Protein AF-A0A968ZTH9-F1 (afdb_monomer_lite)

pLDDT: mean 76.52, std 19.37, range [33.22, 97.06]

Sequence (248 aa):
MQASDTPALSDELYSAIESDKNQVIGIVINAVDDLLEKGEQVDIAWTCDRIKVLQPILQAARTSKRIVIITSDHGHILHNNTQYQSSEGGERWRVDDGHPGEQELQVLGDRVLVQKNHSIIAPWTEKLRYCKSKKNGYHGGITPSEMLVPIAVLTATETYPKNWQAVDLNIPRWWKTASTSEQVIVQPIQIAPPHADFGPIFSHIATLEATPQLIQISPWIQDLIQSPIYADQVKLMGNVQLQPEEVT

Foldseek 3Di:
DDPPPQPDDDPVLLCLLLDPVNPDDDDDQCQVVVQQQDADPDDDDDDCVSSSVNVVNVVSNLVSQHKDKDKDPWAWQFDDQADEDAAPDPWQWHACPVDADPQKDKDADPPQPDPDGSITIGGQDSRYTNDPDHGRITHRHNHCRTHDMDIDIDGSDPDDDPPDDDDPPPPPPVVPPPVPPPPPPPDPPPDDPDPDDDPDDPPDDDPPPDDPDDPPPDVVNVVVCVDPVVVVVVVVPPDDDDDPVVSD

Secondary structure (DSSP, 8-state):
-----PPPPPHHHHHHHH-TT-S------THHHHHHTS-TT------GGGSTTHHHHHHHHHHTT--EEE--S---EE-SSPEE---SS-SS-EE--S---TTEEEEESTT---TTTSEEEEE-STTEE--SS--SEE--TT-HHHH----EEE-SSS-PPTT---------GGGG-----------------------STT----------------HHHHHHHTSHHHHHHHHHSTT----GGG--

Radius of gyration: 28.09 Å; chains: 1; bounding box: 58×78×63 Å

Structure (mmCIF, N/CA/C/O backbone):
data_AF-A0A968ZTH9-F1
#
_entry.id   AF-A0A968ZTH9-F1
#
loop_
_atom_site.group_PDB
_atom_site.id
_atom_site.type_symbol
_atom_site.label_atom_id
_atom_site.label_alt_id
_atom_site.label_comp_id
_atom_site.label_asym_id
_atom_site.label_entity_id
_atom_site.label_seq_id
_atom_site.pdbx_PDB_ins_code
_atom_site.Cartn_x
_atom_site.Cartn_y
_atom_site.Cartn_z
_atom_site.occupancy
_atom_site.B_iso_or_equiv
_atom_site.auth_seq_id
_atom_site.auth_comp_id
_atom_site.auth_asym_id
_atom_site.auth_atom_id
_atom_site.pdbx_PDB_model_num
ATOM 1 N N . MET A 1 1 ? 13.874 0.160 34.324 1.00 35.97 1 MET A N 1
ATOM 2 C CA . MET A 1 1 ? 12.606 0.660 33.753 1.00 35.97 1 MET A CA 1
ATOM 3 C C . MET A 1 1 ? 12.954 1.561 32.583 1.00 35.97 1 MET A C 1
ATOM 5 O O . MET A 1 1 ? 13.386 2.680 32.814 1.00 35.97 1 MET A O 1
ATOM 9 N N . GLN A 1 2 ? 12.885 1.056 31.352 1.00 33.22 2 GLN A N 1
ATOM 10 C CA . GLN A 1 2 ? 12.986 1.911 30.167 1.00 33.22 2 GLN A CA 1
ATOM 11 C C . GLN A 1 2 ? 11.611 2.534 29.936 1.00 33.22 2 GLN A C 1
ATOM 13 O O . GLN A 1 2 ? 10.624 1.813 29.817 1.00 33.22 2 GLN A O 1
ATOM 18 N N . ALA A 1 3 ? 11.552 3.865 29.944 1.00 39.34 3 ALA A N 1
ATOM 19 C CA . ALA A 1 3 ? 10.379 4.601 29.509 1.00 39.34 3 ALA A CA 1
ATOM 20 C C . ALA A 1 3 ? 10.140 4.270 28.031 1.00 39.34 3 ALA A C 1
ATOM 22 O O . ALA A 1 3 ? 11.000 4.509 27.184 1.00 39.34 3 ALA A O 1
ATOM 23 N N . SER A 1 4 ? 9.001 3.649 27.742 1.00 41.22 4 SER A N 1
ATOM 24 C CA . SER A 1 4 ? 8.515 3.438 26.386 1.00 41.22 4 SER A CA 1
ATOM 25 C C . SER A 1 4 ? 8.131 4.795 25.810 1.00 41.22 4 SER A C 1
ATOM 27 O O . SER A 1 4 ? 7.051 5.310 26.104 1.00 41.22 4 SER A O 1
ATOM 29 N N . ASP A 1 5 ? 9.029 5.377 25.022 1.00 45.31 5 ASP A N 1
ATOM 30 C CA . ASP A 1 5 ? 8.823 6.634 24.305 1.00 45.31 5 ASP A CA 1
ATOM 31 C C . ASP A 1 5 ? 7.854 6.383 23.133 1.00 45.31 5 ASP A C 1
ATOM 33 O O . ASP A 1 5 ? 8.224 6.280 21.961 1.00 45.31 5 ASP A O 1
ATOM 37 N N . THR A 1 6 ? 6.592 6.136 23.487 1.00 53.56 6 THR A N 1
ATOM 38 C CA . THR A 1 6 ? 5.496 5.966 22.534 1.00 53.56 6 THR A CA 1
ATOM 39 C C . THR A 1 6 ? 5.162 7.367 22.046 1.00 53.56 6 THR A C 1
ATOM 41 O O . THR A 1 6 ? 4.817 8.205 22.882 1.00 53.56 6 THR A O 1
ATOM 44 N N . PRO A 1 7 ? 5.287 7.680 20.747 1.00 59.72 7 PRO A N 1
ATOM 45 C CA . PRO A 1 7 ? 4.958 9.013 20.276 1.00 59.72 7 PRO A CA 1
ATOM 46 C C . PRO A 1 7 ? 3.504 9.315 20.616 1.00 59.72 7 PRO A C 1
ATOM 48 O O . PRO A 1 7 ? 2.591 8.585 20.226 1.00 59.72 7 PRO A O 1
ATOM 51 N N . ALA A 1 8 ? 3.313 10.382 21.385 1.00 69.25 8 ALA A N 1
ATOM 52 C CA . ALA A 1 8 ? 1.994 10.860 21.738 1.00 69.25 8 ALA A CA 1
ATOM 53 C C . ALA A 1 8 ? 1.307 11.388 20.473 1.00 69.25 8 ALA A C 1
ATOM 55 O O . ALA A 1 8 ? 1.885 12.180 19.726 1.00 69.25 8 ALA A O 1
ATOM 56 N N . LEU A 1 9 ? 0.078 10.932 20.221 1.00 81.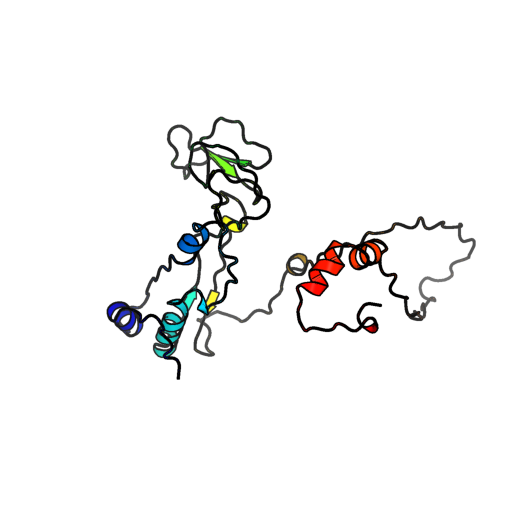38 9 LEU A N 1
ATOM 57 C CA . LEU A 1 9 ? -0.792 11.587 19.246 1.00 81.38 9 LEU A CA 1
ATOM 58 C C . LEU A 1 9 ? -1.113 12.998 19.744 1.00 81.38 9 LEU A C 1
ATOM 60 O O . LEU A 1 9 ? -1.092 13.249 20.949 1.00 81.38 9 LEU A O 1
ATOM 64 N N . SER A 1 10 ? -1.425 13.913 18.828 1.00 88.88 10 SER A N 1
ATOM 65 C CA . SER A 1 10 ? -1.879 15.245 19.221 1.00 88.88 10 SER A CA 1
ATOM 66 C C . SER A 1 10 ? -3.188 15.162 20.013 1.00 88.88 10 SER A C 1
ATOM 68 O O . SER A 1 10 ? -4.049 14.324 19.727 1.00 88.88 10 SER A O 1
ATOM 70 N N . ASP A 1 11 ? -3.367 16.072 20.972 1.00 88.81 11 ASP A N 1
ATOM 71 C CA . ASP A 1 11 ? -4.607 16.179 21.754 1.00 88.81 11 ASP A CA 1
ATOM 72 C C . ASP A 1 11 ? -5.832 16.394 20.855 1.00 88.81 11 ASP A C 1
ATOM 74 O O . ASP A 1 11 ? -6.926 15.907 21.140 1.00 88.81 11 ASP A O 1
ATOM 78 N N . GLU A 1 12 ? -5.637 17.085 19.729 1.00 91.50 12 GLU A N 1
ATOM 79 C CA . GLU A 1 12 ? -6.653 17.278 18.698 1.00 91.50 12 GLU A CA 1
ATOM 80 C C . GLU A 1 12 ? -7.100 15.947 18.080 1.00 91.50 12 GLU A C 1
ATOM 82 O O . GLU A 1 12 ? -8.301 15.708 17.951 1.00 91.50 12 GLU A O 1
ATOM 87 N N . LEU A 1 13 ? -6.161 15.051 17.748 1.00 91.56 13 LEU A N 1
ATOM 88 C CA . LEU A 1 13 ? -6.487 13.744 17.180 1.00 91.56 13 LEU A CA 1
ATOM 89 C C . LEU A 1 13 ? -7.181 12.845 18.210 1.00 91.56 13 LEU A C 1
ATOM 91 O O . LEU A 1 13 ? -8.180 12.208 17.875 1.00 91.56 13 LEU A O 1
ATOM 95 N N . TYR A 1 14 ? -6.710 12.826 19.461 1.00 92.44 14 TYR A N 1
ATOM 96 C CA . TYR A 1 14 ? -7.399 12.104 20.538 1.00 92.44 14 TYR A CA 1
ATOM 97 C C . TYR A 1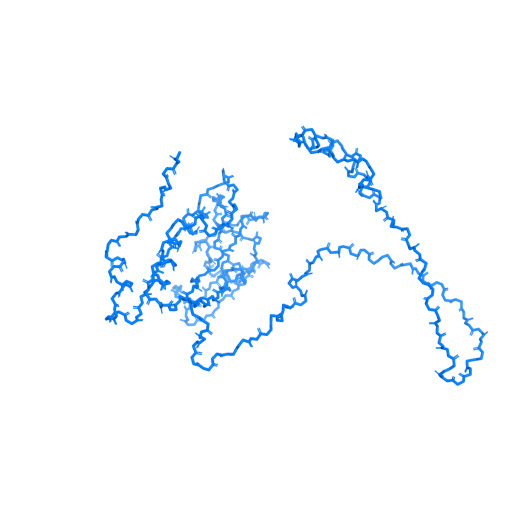 14 ? -8.828 12.613 20.726 1.00 92.44 14 TYR A C 1
ATOM 99 O O . TYR A 1 14 ? -9.772 11.826 20.670 1.00 92.44 14 TYR A O 1
ATOM 107 N N . SER A 1 15 ? -9.003 13.931 20.841 1.00 93.19 15 SER A N 1
ATOM 108 C CA . SER A 1 15 ? -10.321 14.560 20.986 1.00 93.19 15 SER A CA 1
ATOM 109 C C . SER A 1 15 ? -11.231 14.252 19.798 1.00 93.19 15 SER A C 1
ATOM 111 O O . SER A 1 15 ? -12.431 14.021 19.965 1.00 93.19 15 SER A O 1
ATOM 113 N N . ALA A 1 16 ? -10.674 14.218 18.584 1.00 95.12 16 ALA A N 1
ATOM 114 C CA . ALA A 1 16 ? -11.426 13.871 17.392 1.00 95.12 16 ALA A CA 1
ATOM 115 C C . ALA A 1 16 ? -11.929 12.423 17.442 1.00 95.12 16 ALA A C 1
ATOM 117 O O . ALA A 1 16 ? -13.099 12.195 17.126 1.00 95.12 16 ALA A O 1
ATOM 118 N N . ILE A 1 17 ? -11.076 11.480 17.864 1.00 94.44 17 ILE A N 1
ATOM 119 C CA . ILE A 1 17 ? -11.398 10.053 18.016 1.00 94.44 17 ILE A CA 1
ATOM 120 C C . ILE A 1 17 ? -12.411 9.830 19.141 1.00 94.44 17 ILE A C 1
ATOM 122 O O . ILE A 1 17 ? -13.373 9.090 18.952 1.00 94.44 17 ILE A O 1
ATOM 126 N N . GLU A 1 18 ? -12.272 10.490 20.281 1.00 92.31 18 GLU A N 1
ATOM 127 C CA . GLU A 1 18 ? -13.187 10.302 21.412 1.00 92.31 18 GLU A CA 1
ATOM 128 C C . GLU A 1 18 ? -14.563 10.937 21.193 1.00 92.31 18 GLU A C 1
ATOM 130 O O . GLU A 1 18 ? -15.554 10.488 21.763 1.00 92.31 18 GLU A O 1
ATOM 135 N N . SER A 1 19 ? -14.648 11.965 20.350 1.00 92.75 19 SER A N 1
ATOM 136 C CA . SER A 1 19 ? -15.889 12.699 20.118 1.00 92.75 19 SER A CA 1
ATOM 137 C C . SER A 1 19 ? -16.913 11.904 19.305 1.00 92.75 19 SER A C 1
ATOM 139 O O . SER A 1 19 ? -16.748 11.689 18.101 1.00 92.75 19 SER A O 1
ATOM 141 N N . ASP A 1 20 ? -18.062 11.611 19.915 1.00 88.75 20 ASP A N 1
ATOM 142 C CA . ASP A 1 20 ? -19.232 11.029 19.236 1.00 88.75 20 ASP A CA 1
ATOM 143 C C . ASP A 1 20 ? -19.833 11.944 18.150 1.00 88.75 20 ASP A C 1
ATOM 145 O O . ASP A 1 20 ? -20.636 11.500 17.327 1.00 88.75 20 ASP A O 1
ATOM 149 N N . LYS A 1 21 ? -19.446 13.229 18.104 1.00 93.56 21 LYS A N 1
ATOM 150 C CA . LYS A 1 21 ? -19.874 14.154 17.038 1.00 93.56 21 LYS A CA 1
ATOM 151 C C . LYS A 1 21 ? -19.207 13.834 15.699 1.00 93.56 21 LYS A C 1
ATOM 153 O O . LYS A 1 21 ? -19.773 14.137 14.651 1.00 93.56 21 LYS A O 1
ATOM 158 N N . ASN A 1 22 ? -18.023 13.222 15.730 1.00 93.81 22 ASN A N 1
ATOM 159 C CA . ASN A 1 22 ? -17.283 12.843 14.534 1.00 93.81 22 ASN A CA 1
ATOM 160 C C . ASN A 1 22 ? -17.659 11.415 14.141 1.00 93.81 22 ASN A C 1
ATOM 162 O O . ASN A 1 22 ? -17.147 10.448 14.707 1.00 93.81 22 ASN A O 1
ATOM 166 N N . GLN A 1 23 ? -18.551 11.271 13.162 1.00 92.56 23 GLN A N 1
ATOM 167 C CA . GLN A 1 23 ? -18.978 9.950 12.687 1.00 92.56 23 GLN A CA 1
ATOM 168 C C . GLN A 1 23 ? -17.858 9.211 11.944 1.00 92.56 23 GLN A C 1
ATOM 170 O O . GLN A 1 23 ? -17.693 8.006 12.119 1.00 92.56 23 GLN A O 1
ATOM 175 N N . VAL A 1 24 ? -17.068 9.937 11.147 1.00 94.81 24 VAL A N 1
ATOM 176 C CA . VAL A 1 24 ? -15.962 9.399 10.344 1.00 94.81 24 VAL A CA 1
ATOM 177 C C . VAL A 1 24 ? -14.731 10.272 10.543 1.00 94.81 24 VAL A C 1
ATOM 179 O O . VAL A 1 24 ? -14.832 11.497 10.554 1.00 94.81 24 VAL A O 1
ATOM 182 N N . ILE A 1 25 ? -13.574 9.632 10.700 1.00 95.19 25 ILE A N 1
ATOM 183 C CA . ILE A 1 25 ? -12.281 10.291 10.896 1.00 95.19 25 ILE A CA 1
ATOM 184 C C . ILE A 1 25 ? -11.310 9.675 9.895 1.00 95.19 25 ILE A C 1
ATOM 186 O O . ILE A 1 25 ? -11.098 8.464 9.909 1.00 95.19 25 ILE A O 1
ATOM 190 N N . GLY A 1 26 ? -10.751 10.505 9.016 1.00 95.38 26 GLY A N 1
ATOM 191 C CA . GLY A 1 26 ? -9.696 10.103 8.090 1.00 95.38 26 GLY A CA 1
ATOM 192 C C . GLY A 1 26 ? -8.328 10.402 8.691 1.00 95.38 26 GLY A C 1
ATOM 193 O O . GLY A 1 26 ? -8.092 11.520 9.141 1.00 95.38 26 GLY A O 1
ATOM 194 N N . ILE A 1 27 ? -7.435 9.413 8.693 1.00 94.56 27 ILE A N 1
ATOM 195 C CA . ILE A 1 27 ? -6.049 9.568 9.145 1.00 94.56 27 ILE A CA 1
ATOM 196 C C . ILE A 1 27 ? -5.139 9.072 8.024 1.00 94.56 27 ILE A C 1
ATOM 198 O O . ILE A 1 27 ? -5.300 7.947 7.557 1.00 94.56 27 ILE A O 1
ATOM 202 N N . VAL A 1 28 ? -4.184 9.904 7.610 1.00 94.00 28 VAL A N 1
ATOM 203 C CA . VAL A 1 28 ? -3.156 9.546 6.625 1.00 94.00 28 VAL A CA 1
ATOM 204 C C . VAL A 1 28 ? -1.824 9.412 7.349 1.00 94.00 28 VAL A C 1
ATOM 206 O O . VAL A 1 28 ? -1.407 10.326 8.060 1.00 94.00 28 VAL A O 1
ATOM 209 N N . ILE A 1 29 ? -1.162 8.268 7.180 1.00 91.56 29 ILE A N 1
ATOM 210 C CA . ILE A 1 29 ? 0.148 7.991 7.775 1.00 91.56 29 ILE A CA 1
ATOM 211 C C . ILE A 1 29 ? 1.150 7.799 6.639 1.00 91.56 29 ILE A C 1
ATOM 213 O O . ILE A 1 29 ? 1.213 6.725 6.051 1.00 91.56 29 ILE A O 1
ATOM 217 N N . ASN A 1 30 ? 1.973 8.813 6.367 1.00 90.25 30 ASN A N 1
ATOM 218 C CA . ASN A 1 30 ? 2.931 8.778 5.253 1.00 90.25 30 ASN A CA 1
A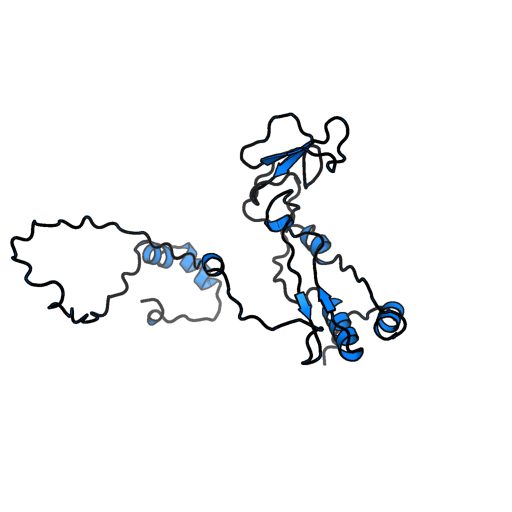TOM 219 C C . ASN A 1 30 ? 4.261 8.064 5.575 1.00 90.25 30 ASN A C 1
ATOM 221 O O . ASN A 1 30 ? 5.265 8.236 4.896 1.00 90.25 30 ASN A O 1
ATOM 225 N N . ALA A 1 31 ? 4.301 7.269 6.648 1.00 87.38 31 ALA A N 1
ATOM 226 C CA . ALA A 1 31 ? 5.549 6.701 7.153 1.00 87.38 31 ALA A CA 1
ATOM 227 C C . ALA A 1 31 ? 6.163 5.645 6.219 1.00 87.38 31 ALA A C 1
ATOM 229 O O . ALA A 1 31 ? 7.375 5.457 6.244 1.00 87.38 31 ALA A O 1
ATOM 230 N N . VAL A 1 32 ? 5.341 4.931 5.442 1.00 86.94 32 VAL A N 1
ATOM 231 C CA . VAL A 1 32 ? 5.812 3.860 4.551 1.00 86.94 32 VAL A CA 1
ATOM 232 C C . VAL A 1 32 ? 6.586 4.454 3.378 1.00 86.94 32 VAL A C 1
ATOM 234 O O . VAL A 1 32 ? 7.752 4.109 3.206 1.00 86.94 32 VAL A O 1
ATOM 237 N N . ASP A 1 33 ? 5.996 5.398 2.647 1.00 88.19 33 ASP A N 1
ATOM 238 C CA . ASP A 1 33 ? 6.645 6.058 1.508 1.00 88.19 33 ASP A CA 1
ATOM 239 C C . ASP A 1 33 ? 7.934 6.782 1.921 1.00 88.19 33 ASP A C 1
ATOM 241 O O . ASP A 1 33 ? 8.986 6.576 1.310 1.00 88.19 33 ASP A O 1
ATOM 245 N N . ASP A 1 34 ? 7.902 7.520 3.037 1.00 87.19 34 ASP A N 1
ATOM 246 C CA . ASP A 1 34 ? 9.079 8.206 3.587 1.00 87.19 34 ASP A CA 1
ATOM 247 C C . ASP A 1 34 ? 10.228 7.237 3.938 1.00 87.19 34 ASP A C 1
ATOM 249 O O . ASP A 1 34 ? 11.407 7.609 3.931 1.00 87.19 34 ASP A O 1
ATOM 253 N N . LEU A 1 35 ? 9.906 5.997 4.321 1.00 84.19 35 LEU A N 1
ATOM 254 C CA . LEU A 1 35 ? 10.894 4.956 4.613 1.00 84.19 35 LEU A CA 1
ATOM 255 C C . LEU A 1 35 ? 11.406 4.280 3.341 1.00 84.19 35 LEU A C 1
ATOM 257 O O . LEU A 1 35 ? 12.595 3.962 3.276 1.00 84.19 35 LEU A O 1
ATOM 261 N N . LEU A 1 36 ? 10.545 4.076 2.345 1.00 85.25 36 LEU A N 1
ATOM 262 C CA . LEU A 1 36 ? 10.921 3.488 1.059 1.00 85.25 36 LEU A CA 1
ATOM 263 C C . LEU A 1 36 ? 11.854 4.401 0.265 1.00 85.25 36 LEU A C 1
ATOM 265 O O . LEU A 1 36 ? 12.748 3.900 -0.416 1.00 85.25 36 LEU A O 1
ATOM 269 N N . GLU A 1 37 ? 11.699 5.721 0.383 1.00 82.94 37 GLU A N 1
ATOM 270 C CA . GLU A 1 37 ? 12.569 6.692 -0.285 1.00 82.94 37 GLU A CA 1
ATOM 271 C C . GLU A 1 37 ? 14.010 6.697 0.259 1.00 82.94 37 GLU A C 1
ATOM 273 O O . GLU A 1 37 ? 14.949 7.089 -0.441 1.00 82.94 37 GLU A O 1
ATOM 278 N N . LYS A 1 38 ? 14.225 6.209 1.486 1.00 77.00 38 LYS A N 1
ATOM 279 C CA . LYS A 1 38 ? 15.564 6.100 2.077 1.00 77.00 38 LYS A CA 1
ATOM 280 C C . LYS A 1 38 ? 16.323 4.943 1.410 1.00 77.00 38 LYS A C 1
ATOM 282 O O . LYS A 1 38 ? 15.768 3.876 1.177 1.00 77.00 38 LYS A O 1
ATOM 287 N N . GLY A 1 39 ? 17.584 5.184 1.044 1.00 63.03 39 GLY A N 1
ATOM 288 C CA . GLY A 1 39 ? 18.414 4.239 0.280 1.00 63.03 39 GLY A CA 1
ATOM 289 C C . GLY A 1 39 ? 18.859 2.985 1.055 1.00 63.03 39 GLY A C 1
ATOM 290 O O . GLY A 1 39 ? 18.515 2.810 2.221 1.00 63.03 39 GLY A O 1
ATOM 291 N N . GLU A 1 40 ? 19.695 2.163 0.402 1.00 59.09 40 GLU A N 1
ATOM 292 C CA . GLU A 1 40 ? 20.119 0.782 0.754 1.00 59.09 40 GLU A CA 1
ATOM 293 C C . GLU A 1 40 ? 20.743 0.551 2.158 1.00 59.09 40 GLU A C 1
ATOM 295 O O . GLU A 1 40 ? 21.206 -0.547 2.451 1.00 59.09 40 GLU A O 1
ATOM 300 N N . GLN A 1 41 ? 20.806 1.541 3.052 1.00 53.84 41 GLN A N 1
ATOM 301 C CA . GLN A 1 41 ? 21.483 1.403 4.351 1.00 53.84 41 GLN A CA 1
ATOM 302 C C . GLN A 1 41 ? 20.631 0.752 5.453 1.00 53.84 41 GLN A C 1
ATOM 304 O O . GLN A 1 41 ? 21.134 0.570 6.563 1.00 53.84 41 GLN A O 1
ATOM 309 N N . VAL A 1 42 ? 19.365 0.405 5.190 1.00 56.28 42 VAL A N 1
ATOM 310 C CA . VAL A 1 42 ? 18.476 -0.187 6.202 1.00 56.28 42 VAL A CA 1
ATOM 311 C C . VAL A 1 42 ? 17.642 -1.314 5.599 1.00 56.28 42 VAL A C 1
ATOM 313 O O . VAL A 1 42 ? 16.766 -1.060 4.778 1.00 56.28 42 VAL A O 1
ATOM 316 N N . ASP A 1 43 ? 17.885 -2.543 6.055 1.00 59.28 43 ASP A N 1
ATOM 317 C CA . ASP A 1 43 ? 16.952 -3.660 5.893 1.00 59.28 43 ASP A CA 1
ATOM 318 C C . ASP A 1 43 ? 15.807 -3.488 6.907 1.00 59.28 43 ASP A C 1
ATOM 320 O O . ASP A 1 43 ? 16.033 -3.420 8.122 1.00 59.28 43 ASP A O 1
ATOM 324 N N . ILE A 1 44 ? 14.579 -3.309 6.414 1.00 62.72 44 ILE A N 1
ATOM 325 C CA . ILE A 1 44 ? 13.418 -2.960 7.238 1.00 62.72 44 ILE A CA 1
ATOM 326 C C . ILE A 1 44 ? 12.499 -4.175 7.344 1.00 62.72 44 ILE A C 1
ATOM 328 O O . ILE A 1 44 ? 11.688 -4.447 6.462 1.00 62.72 44 ILE A O 1
ATOM 332 N N . ALA A 1 45 ? 12.544 -4.852 8.492 1.00 68.38 45 ALA A N 1
ATOM 333 C CA . ALA A 1 45 ? 11.468 -5.754 8.888 1.00 68.38 45 ALA A CA 1
ATOM 334 C C . ALA A 1 45 ? 10.204 -4.935 9.209 1.00 68.38 45 ALA A C 1
ATOM 336 O O . ALA A 1 45 ? 10.173 -4.179 10.190 1.00 68.38 45 ALA A O 1
ATOM 337 N N . TRP A 1 46 ? 9.168 -5.081 8.380 1.00 71.81 46 TRP A N 1
ATOM 338 C CA . TRP A 1 46 ? 7.874 -4.428 8.565 1.00 71.81 46 TRP A CA 1
ATOM 339 C C . TRP A 1 46 ? 7.089 -5.097 9.696 1.00 71.81 46 TRP A C 1
ATOM 341 O O . TRP A 1 46 ? 6.610 -6.221 9.565 1.00 71.81 46 TRP A O 1
ATOM 351 N N . THR A 1 47 ? 6.938 -4.389 10.813 1.00 74.69 47 THR A N 1
ATOM 352 C CA . THR A 1 47 ? 6.057 -4.776 11.923 1.00 74.69 47 THR A CA 1
ATOM 353 C C . THR A 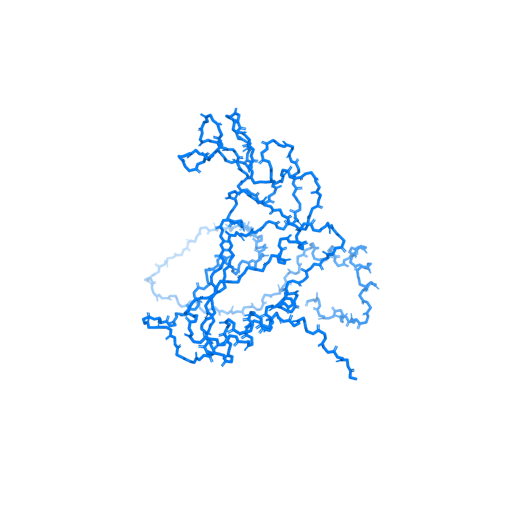1 47 ? 5.150 -3.607 12.288 1.00 74.69 47 THR A C 1
ATOM 355 O O . THR A 1 47 ? 5.476 -2.452 12.003 1.00 74.69 47 THR A O 1
ATOM 358 N N . CYS A 1 48 ? 4.019 -3.880 12.946 1.00 71.00 48 CYS A N 1
ATOM 359 C CA . CYS A 1 48 ? 3.102 -2.832 13.407 1.00 71.00 48 CYS A CA 1
ATOM 360 C C . CYS A 1 48 ? 3.809 -1.785 14.287 1.00 71.00 48 CYS A C 1
ATOM 362 O O . CYS A 1 48 ? 3.510 -0.598 14.188 1.00 71.00 48 CYS A O 1
ATOM 364 N N . ASP A 1 49 ? 4.803 -2.210 15.071 1.00 75.25 49 ASP A N 1
ATOM 365 C CA . ASP A 1 49 ? 5.567 -1.345 15.977 1.00 75.25 49 ASP A CA 1
ATOM 366 C C . ASP A 1 49 ? 6.488 -0.360 15.238 1.00 75.25 49 ASP A C 1
ATOM 368 O O . ASP A 1 49 ? 6.951 0.627 15.815 1.00 75.25 49 ASP A O 1
ATOM 372 N N . ARG A 1 50 ? 6.776 -0.600 13.949 1.00 80.56 50 ARG A N 1
ATOM 373 C CA . ARG A 1 50 ? 7.574 0.326 13.129 1.00 80.56 50 ARG A CA 1
ATOM 374 C C . ARG A 1 50 ? 6.816 1.600 12.801 1.00 80.56 50 ARG A C 1
ATOM 376 O O . ARG A 1 50 ? 7.417 2.675 12.772 1.00 80.56 50 ARG A O 1
ATOM 383 N N . ILE A 1 51 ? 5.506 1.503 12.601 1.00 85.88 51 ILE A N 1
ATOM 384 C CA . ILE A 1 51 ? 4.650 2.666 12.392 1.00 85.88 51 ILE A CA 1
ATOM 385 C C . ILE A 1 51 ? 4.241 3.170 13.770 1.00 85.88 51 ILE A C 1
ATOM 387 O O . ILE A 1 51 ? 3.188 2.823 14.295 1.00 85.88 51 ILE A O 1
ATOM 391 N N . LYS A 1 52 ? 5.099 3.991 14.380 1.00 84.50 52 LYS A N 1
ATOM 392 C CA . LYS A 1 52 ? 4.986 4.323 15.807 1.00 84.50 52 LYS A CA 1
ATOM 393 C C . LYS A 1 52 ? 3.629 4.917 16.225 1.00 84.50 52 LYS A C 1
ATOM 395 O O . LYS A 1 52 ? 3.216 4.749 17.365 1.00 84.50 52 LYS A O 1
ATOM 400 N N . VAL A 1 53 ? 2.942 5.615 15.317 1.00 89.06 53 VAL A N 1
ATOM 401 C CA . VAL A 1 53 ? 1.617 6.217 15.566 1.00 89.06 53 VAL A CA 1
ATOM 402 C C . VAL A 1 53 ? 0.460 5.222 15.430 1.00 89.06 53 VAL A C 1
ATOM 404 O O . VAL A 1 53 ? -0.635 5.494 15.912 1.00 89.06 53 VAL A O 1
ATOM 407 N N . LEU A 1 54 ? 0.673 4.062 14.804 1.00 90.06 54 LEU A N 1
ATOM 408 C CA . LEU A 1 54 ? -0.392 3.097 14.532 1.00 90.06 54 LEU A CA 1
ATOM 409 C C . LEU A 1 54 ? -0.952 2.503 15.826 1.00 90.06 54 LEU A C 1
ATOM 411 O O . LEU A 1 54 ? -2.164 2.495 16.026 1.00 90.06 54 LEU A O 1
ATOM 415 N N . GLN A 1 55 ? -0.081 2.051 16.728 1.00 89.56 55 GLN A N 1
ATOM 416 C CA . GLN A 1 55 ? -0.495 1.465 18.001 1.00 89.56 55 GLN A CA 1
ATOM 417 C C . GLN A 1 55 ? -1.360 2.415 18.855 1.00 89.56 55 GLN A C 1
ATOM 419 O O . GLN A 1 55 ? -2.456 1.998 1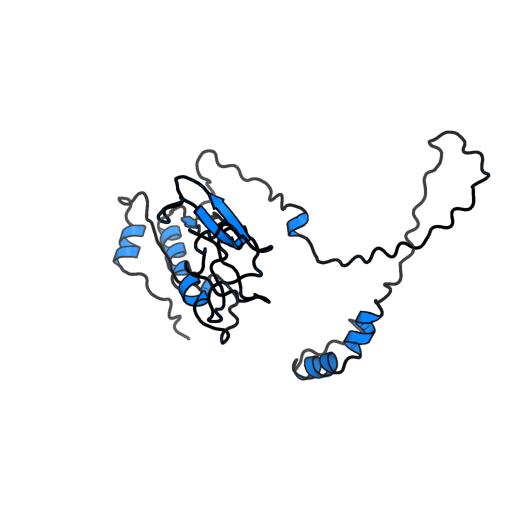9.243 1.00 89.56 55 GLN A O 1
ATOM 424 N N . PRO A 1 56 ? -0.959 3.676 19.129 1.00 91.25 56 PRO A N 1
ATOM 425 C CA . PRO A 1 56 ? -1.803 4.581 19.905 1.00 91.25 56 PRO A CA 1
ATOM 426 C C . PRO A 1 56 ? -3.123 4.925 19.194 1.00 91.25 56 PRO A C 1
ATOM 428 O O . PRO A 1 56 ? -4.146 5.038 19.867 1.00 91.25 56 PRO A O 1
ATOM 431 N N . ILE A 1 57 ? -3.157 5.001 17.853 1.00 92.81 57 ILE A N 1
ATOM 432 C CA . ILE A 1 57 ? -4.413 5.203 17.100 1.00 92.81 57 ILE A CA 1
ATOM 433 C C . ILE A 1 57 ? -5.359 4.019 17.310 1.00 92.81 57 ILE A C 1
ATOM 435 O O . ILE A 1 57 ? -6.534 4.211 17.628 1.00 92.81 57 ILE A O 1
ATOM 439 N N . LEU A 1 58 ? -4.854 2.790 17.165 1.00 92.88 58 LEU A N 1
ATOM 440 C CA . LEU A 1 58 ? -5.649 1.577 17.362 1.00 92.88 58 LEU A CA 1
ATOM 441 C C . LEU A 1 58 ? -6.159 1.466 18.804 1.00 92.88 58 LEU A C 1
ATOM 443 O O . LEU A 1 58 ? -7.293 1.041 19.025 1.00 92.88 58 LEU A O 1
ATOM 447 N N . GLN A 1 59 ? -5.358 1.885 19.784 1.00 92.00 59 GLN A N 1
ATOM 448 C CA . GLN A 1 59 ? -5.768 1.916 21.185 1.00 92.00 59 GLN A CA 1
ATOM 449 C C . GLN A 1 59 ? -6.858 2.963 21.448 1.00 92.00 59 GLN A C 1
ATOM 451 O O . GLN A 1 59 ? -7.847 2.645 22.112 1.00 92.00 59 GLN A O 1
ATOM 456 N N . ALA A 1 60 ? -6.726 4.176 20.906 1.00 92.81 60 ALA A N 1
ATOM 457 C CA . ALA A 1 60 ? -7.750 5.215 21.010 1.00 92.81 60 ALA A CA 1
ATOM 458 C C . ALA A 1 60 ? -9.068 4.758 20.366 1.00 92.81 60 ALA A C 1
ATOM 460 O O . ALA A 1 60 ? -10.122 4.794 20.998 1.00 92.81 60 ALA A O 1
ATOM 461 N N . ALA A 1 61 ? -8.998 4.216 19.146 1.00 93.81 61 ALA A N 1
ATOM 462 C CA . ALA A 1 61 ? -10.160 3.691 18.437 1.00 93.81 61 ALA A CA 1
ATOM 463 C C . ALA A 1 61 ? -10.849 2.559 19.212 1.00 93.81 61 ALA A C 1
ATOM 465 O O . ALA A 1 61 ? -12.076 2.546 19.325 1.00 93.81 61 ALA A O 1
ATOM 466 N N . ARG A 1 62 ? -10.069 1.642 19.801 1.00 93.19 62 ARG A N 1
ATOM 467 C CA . ARG A 1 62 ? -10.587 0.569 20.657 1.00 93.19 62 ARG A CA 1
ATOM 468 C C . ARG A 1 62 ? -11.325 1.120 21.878 1.00 93.19 62 ARG A C 1
ATOM 470 O O . ARG A 1 62 ? -12.430 0.660 22.161 1.00 93.19 62 ARG A O 1
ATOM 477 N N . THR A 1 63 ? -10.745 2.093 22.580 1.00 92.56 63 THR A N 1
ATOM 478 C CA . THR A 1 63 ? -11.355 2.727 23.764 1.00 92.56 63 THR A CA 1
ATOM 479 C C . THR A 1 63 ? -12.669 3.423 23.413 1.00 92.56 63 THR A C 1
ATOM 481 O O . THR A 1 63 ? -13.664 3.252 24.117 1.00 92.56 63 THR A O 1
ATOM 484 N N . SER A 1 64 ? -12.711 4.117 22.276 1.00 92.56 64 SER A N 1
ATOM 485 C CA . SER A 1 64 ? -13.912 4.786 21.759 1.00 92.56 64 SER A CA 1
ATOM 486 C C . SER A 1 64 ? -14.861 3.852 20.994 1.00 92.56 64 SER A C 1
ATOM 488 O O . SER A 1 64 ? -15.813 4.323 20.379 1.00 92.56 64 SER A O 1
ATOM 490 N N . LYS A 1 65 ? -14.622 2.529 21.011 1.00 91.69 65 LYS A N 1
ATOM 491 C CA . LYS A 1 65 ? -15.445 1.499 20.344 1.00 91.69 65 LYS A CA 1
ATOM 492 C C . LYS A 1 65 ? -15.683 1.770 18.852 1.00 91.69 65 LYS A C 1
ATOM 494 O O . LYS A 1 65 ? -16.752 1.474 18.317 1.00 91.69 65 LYS A O 1
ATOM 499 N N . ARG A 1 66 ? -14.683 2.326 18.170 1.00 92.44 66 ARG A N 1
ATOM 500 C CA . ARG A 1 66 ? -14.733 2.595 16.733 1.00 92.44 66 ARG A CA 1
ATOM 501 C C . ARG A 1 66 ? -14.312 1.374 15.929 1.00 92.44 66 ARG A C 1
ATOM 503 O O . ARG A 1 66 ? -13.388 0.653 16.299 1.00 92.44 66 ARG A O 1
ATOM 510 N N . ILE A 1 67 ? -14.965 1.197 14.786 1.00 93.06 67 ILE A N 1
ATOM 511 C CA . ILE A 1 67 ? -14.476 0.322 13.722 1.00 93.06 67 ILE A CA 1
ATOM 512 C C . ILE A 1 67 ? -13.334 1.054 13.017 1.00 93.06 67 ILE A C 1
ATOM 514 O O . ILE A 1 67 ? -13.469 2.232 12.679 1.00 93.06 67 ILE A O 1
ATOM 518 N N . VAL A 1 68 ? -12.225 0.358 12.787 1.00 94.44 68 VAL A N 1
ATOM 519 C CA . VAL A 1 68 ? -11.075 0.887 12.051 1.00 94.44 68 VAL A CA 1
ATOM 520 C C . VAL A 1 68 ? -11.034 0.234 10.678 1.00 94.44 68 VAL A C 1
ATOM 522 O O . VAL A 1 68 ? -11.065 -0.989 10.572 1.00 94.44 68 VAL A O 1
ATOM 525 N N . ILE A 1 69 ? -10.945 1.051 9.632 1.00 94.62 69 ILE A N 1
ATOM 526 C CA . ILE A 1 69 ? -10.694 0.596 8.265 1.00 94.62 69 ILE A CA 1
ATOM 527 C C . ILE A 1 69 ? -9.281 1.041 7.904 1.00 94.62 69 ILE A C 1
ATOM 529 O O . ILE A 1 69 ? -8.982 2.232 7.949 1.00 94.62 69 ILE A O 1
ATOM 533 N N . ILE A 1 70 ? -8.419 0.086 7.576 1.00 94.62 70 ILE A N 1
ATOM 534 C CA . ILE A 1 70 ? -7.046 0.328 7.134 1.00 94.62 70 ILE A CA 1
ATOM 535 C C . ILE A 1 70 ? -6.975 -0.015 5.652 1.00 94.62 70 ILE A C 1
ATOM 537 O O . ILE A 1 70 ? -7.390 -1.098 5.243 1.00 94.62 70 ILE A O 1
ATOM 541 N N . THR A 1 71 ? -6.446 0.909 4.862 1.00 95.62 71 THR A N 1
ATOM 542 C CA . THR A 1 71 ? -6.158 0.728 3.439 1.00 95.62 71 THR A CA 1
ATOM 543 C C . THR A 1 71 ? -4.945 1.569 3.069 1.00 95.62 71 THR A C 1
ATOM 545 O O . THR A 1 71 ? -4.509 2.411 3.856 1.00 95.62 71 THR A O 1
ATOM 548 N N . SER A 1 72 ? -4.432 1.346 1.867 1.00 93.81 72 SER A N 1
ATOM 549 C CA . SER A 1 72 ? -3.486 2.239 1.206 1.00 93.81 72 SER A CA 1
ATOM 550 C C . SER A 1 72 ? -4.149 2.897 -0.002 1.00 93.81 72 SER A C 1
ATOM 552 O O . SER A 1 72 ? -5.172 2.406 -0.487 1.00 93.81 72 SER A O 1
ATOM 554 N N . ASP A 1 73 ? -3.588 4.002 -0.475 1.00 94.25 73 ASP A N 1
ATOM 555 C CA . ASP A 1 73 ? -3.926 4.607 -1.765 1.00 94.25 73 ASP A CA 1
ATOM 556 C C . ASP A 1 73 ? -3.213 3.894 -2.924 1.00 94.25 73 ASP A C 1
ATOM 558 O O . ASP A 1 73 ? -3.789 3.752 -4.002 1.00 94.25 73 ASP A O 1
ATOM 562 N N . HIS A 1 74 ? -2.008 3.376 -2.679 1.00 94.56 74 HIS A N 1
ATOM 563 C CA . HIS A 1 74 ? -1.289 2.480 -3.581 1.00 94.56 74 HIS A CA 1
ATOM 564 C C . HIS A 1 74 ? -0.383 1.496 -2.826 1.00 94.56 74 HIS A C 1
ATOM 566 O O . HIS A 1 74 ? -0.108 1.644 -1.633 1.00 94.56 74 HIS A O 1
ATOM 572 N N . GLY A 1 75 ? 0.074 0.458 -3.520 1.00 92.75 75 GLY A N 1
ATOM 573 C CA . GLY A 1 75 ? 1.161 -0.406 -3.066 1.00 92.75 75 GLY A CA 1
ATOM 574 C C . GLY A 1 75 ? 2.535 0.131 -3.481 1.00 92.75 75 GLY A C 1
ATOM 575 O O . GLY A 1 75 ? 2.682 1.293 -3.850 1.00 92.75 75 GLY A O 1
ATOM 576 N N . HIS A 1 76 ? 3.564 -0.705 -3.422 1.00 90.62 76 HIS A N 1
ATOM 577 C CA . HIS A 1 76 ? 4.923 -0.324 -3.809 1.00 90.62 76 HIS A CA 1
ATOM 578 C C . HIS A 1 76 ? 5.702 -1.528 -4.328 1.00 90.62 76 HIS A C 1
ATOM 580 O O . HIS A 1 76 ? 5.365 -2.680 -4.054 1.00 90.62 76 HIS A O 1
ATOM 586 N N . ILE A 1 77 ? 6.786 -1.248 -5.045 1.00 92.06 77 ILE A N 1
ATOM 587 C CA . ILE A 1 77 ? 7.747 -2.258 -5.478 1.00 92.06 77 ILE A CA 1
ATOM 588 C C . ILE A 1 77 ? 8.962 -2.196 -4.574 1.00 92.06 77 ILE A C 1
ATOM 590 O O . ILE A 1 77 ? 9.587 -1.147 -4.467 1.00 92.06 77 ILE A O 1
ATOM 594 N N . LEU A 1 78 ? 9.330 -3.312 -3.952 1.00 89.81 78 LEU A N 1
ATOM 595 C CA . LEU A 1 78 ? 10.586 -3.403 -3.212 1.00 89.81 78 LEU A CA 1
ATOM 596 C C . LEU A 1 78 ? 11.774 -3.438 -4.173 1.00 89.81 78 LEU A C 1
ATOM 598 O O . LEU A 1 78 ? 11.706 -4.026 -5.255 1.00 89.81 78 LEU A O 1
ATOM 602 N N . HIS A 1 79 ? 12.899 -2.854 -3.767 1.00 88.12 79 HIS A N 1
ATOM 603 C CA . HIS A 1 79 ? 14.123 -2.993 -4.540 1.00 88.12 79 HIS A CA 1
ATOM 604 C C . HIS A 1 79 ? 14.615 -4.441 -4.533 1.00 88.12 79 HIS A C 1
ATOM 606 O O . HIS A 1 79 ? 15.179 -4.920 -3.555 1.00 88.12 79 HIS A O 1
ATOM 612 N N . ASN A 1 80 ? 14.427 -5.132 -5.656 1.00 87.00 80 ASN A N 1
ATOM 613 C CA . ASN A 1 80 ? 14.932 -6.481 -5.857 1.00 87.00 80 ASN A CA 1
ATOM 614 C C . ASN A 1 80 ? 15.310 -6.694 -7.326 1.00 87.00 80 ASN A C 1
ATOM 616 O O . ASN A 1 80 ? 14.438 -6.854 -8.177 1.00 87.00 80 ASN A O 1
ATOM 620 N N . ASN A 1 81 ? 16.614 -6.688 -7.623 1.00 87.19 81 ASN A N 1
ATOM 621 C CA . ASN A 1 81 ? 17.148 -6.911 -8.974 1.00 87.19 81 ASN A CA 1
ATOM 622 C C . ASN A 1 81 ? 16.493 -6.028 -10.058 1.00 87.19 81 ASN A C 1
ATOM 624 O O . ASN A 1 81 ? 16.272 -6.471 -11.187 1.00 87.19 81 ASN A O 1
ATOM 628 N N . THR A 1 82 ? 16.181 -4.773 -9.715 1.00 90.25 82 THR A N 1
ATOM 629 C CA . THR A 1 82 ? 15.518 -3.845 -10.637 1.00 90.25 82 THR A CA 1
ATOM 630 C C . THR A 1 82 ? 16.504 -3.219 -11.624 1.00 90.25 82 THR A C 1
ATOM 632 O O . THR A 1 82 ? 17.607 -2.793 -11.265 1.00 90.25 82 THR A O 1
ATOM 635 N N . GLN A 1 83 ? 16.089 -3.132 -12.882 1.00 93.06 83 GLN A N 1
ATOM 636 C CA . GLN A 1 83 ? 16.809 -2.518 -13.985 1.00 93.06 83 GLN A CA 1
ATOM 637 C C . GLN A 1 83 ? 16.398 -1.054 -14.123 1.00 93.06 83 GLN A C 1
ATOM 639 O O . GLN A 1 83 ? 15.218 -0.709 -14.105 1.00 93.06 83 GLN A O 1
ATOM 644 N N . TYR A 1 84 ? 17.398 -0.183 -14.235 1.00 93.56 84 TYR A N 1
ATOM 645 C CA . TYR A 1 84 ? 17.176 1.234 -14.480 1.00 93.56 84 TYR A CA 1
ATOM 646 C C . TYR A 1 84 ? 16.954 1.494 -15.962 1.00 93.56 84 TYR A C 1
ATOM 648 O O . TYR A 1 84 ? 17.805 1.136 -16.777 1.00 93.56 84 TYR A O 1
ATOM 656 N N . GLN A 1 85 ? 15.891 2.223 -16.278 1.00 92.50 85 GLN A N 1
ATOM 657 C CA . GLN A 1 85 ? 15.691 2.822 -17.587 1.00 92.50 85 GLN A CA 1
ATOM 658 C C . GLN A 1 85 ? 15.427 4.312 -17.416 1.00 92.50 85 GLN A C 1
ATOM 660 O O . GLN A 1 85 ? 14.537 4.714 -16.675 1.00 92.50 85 GLN A O 1
ATOM 665 N N . SER A 1 86 ? 16.211 5.145 -18.097 1.00 89.75 86 SER A N 1
ATOM 666 C CA . SER A 1 86 ? 15.999 6.592 -18.063 1.00 89.75 86 SER A CA 1
ATOM 667 C C . SER A 1 86 ? 14.683 6.937 -18.749 1.00 89.75 86 SER A C 1
ATOM 669 O O . SER A 1 86 ? 14.427 6.456 -19.851 1.00 89.75 86 SER A O 1
ATOM 671 N N . SER A 1 87 ? 13.873 7.792 -18.131 1.00 85.50 87 SER A N 1
ATOM 672 C CA . SER A 1 87 ? 12.613 8.229 -18.720 1.00 85.50 87 SER A CA 1
ATOM 673 C C . SER A 1 87 ? 12.239 9.651 -18.302 1.00 85.50 87 SER A C 1
ATOM 675 O O . SER A 1 87 ? 12.717 10.174 -17.293 1.00 85.50 87 SER A O 1
ATOM 677 N N . GLU A 1 88 ? 11.388 10.279 -19.110 1.00 76.75 88 GLU A N 1
ATOM 678 C CA . GLU A 1 88 ? 10.779 11.574 -18.824 1.00 76.75 88 GLU A CA 1
ATOM 679 C C . GLU A 1 88 ? 9.302 11.340 -18.476 1.00 76.75 88 GLU A C 1
ATOM 681 O O . GLU A 1 88 ? 8.531 10.880 -19.317 1.00 76.75 88 GLU A O 1
ATOM 686 N N . GLY A 1 89 ? 8.908 11.603 -17.226 1.00 75.62 89 GLY A N 1
ATOM 687 C CA . GLY A 1 89 ? 7.534 11.381 -16.732 1.00 75.62 89 GLY A CA 1
ATOM 688 C C . GLY A 1 89 ? 7.436 11.042 -15.241 1.00 75.62 89 GLY A C 1
ATOM 689 O O . GLY A 1 89 ? 6.358 11.110 -14.655 1.00 75.62 89 GLY A O 1
ATOM 690 N N . GLY A 1 90 ? 8.575 10.769 -14.598 1.00 85.44 90 GLY A N 1
ATOM 691 C CA . GLY A 1 90 ? 8.667 10.491 -13.166 1.00 85.44 90 GLY A CA 1
ATOM 692 C C . GLY A 1 90 ? 8.836 9.001 -12.884 1.00 85.44 90 GLY A C 1
ATOM 693 O O . GLY A 1 90 ? 9.334 8.253 -13.718 1.00 85.44 90 GLY A O 1
ATOM 694 N N . GLU A 1 91 ? 8.458 8.564 -11.683 1.00 89.00 91 GLU A N 1
ATOM 695 C CA . GLU A 1 91 ? 8.690 7.174 -11.263 1.00 89.00 91 GLU A CA 1
ATOM 696 C C . GLU A 1 91 ? 7.633 6.192 -11.796 1.00 89.00 91 GLU A C 1
ATOM 698 O O . GLU A 1 91 ? 7.948 5.031 -12.027 1.00 89.00 91 GLU A O 1
ATOM 703 N N . ARG A 1 92 ? 6.398 6.659 -12.029 1.00 92.38 92 ARG A N 1
ATOM 704 C CA . ARG A 1 92 ? 5.237 5.817 -12.385 1.00 92.38 92 ARG A CA 1
ATOM 705 C C . ARG A 1 92 ? 5.045 5.594 -13.878 1.00 92.38 92 ARG A C 1
ATOM 707 O O . ARG A 1 92 ? 4.437 4.609 -14.282 1.00 92.38 92 ARG A O 1
ATOM 714 N N . TRP A 1 93 ? 5.470 6.544 -14.697 1.00 94.19 93 TRP A N 1
ATOM 715 C CA . TRP A 1 93 ? 5.166 6.561 -16.121 1.00 94.19 93 TRP A CA 1
ATOM 716 C C . TRP A 1 93 ? 6.183 7.411 -16.875 1.00 94.19 93 TRP A C 1
ATOM 718 O O . TRP A 1 93 ? 6.914 8.205 -16.282 1.00 94.19 93 TRP A O 1
ATOM 728 N N . ARG A 1 94 ? 6.205 7.240 -18.193 1.00 93.25 94 ARG A N 1
ATOM 729 C CA . ARG A 1 94 ? 6.928 8.084 -19.139 1.00 93.25 94 ARG A CA 1
ATOM 730 C C . ARG A 1 94 ? 6.015 8.545 -20.264 1.00 93.25 94 ARG A C 1
ATOM 732 O O . ARG A 1 94 ? 4.978 7.921 -20.517 1.00 93.25 94 ARG A O 1
ATOM 739 N N . VAL A 1 95 ? 6.381 9.651 -20.906 1.00 91.88 95 VAL A N 1
ATOM 740 C CA . VAL A 1 95 ? 5.648 10.174 -22.067 1.00 91.88 95 VAL A CA 1
ATOM 741 C C . VAL A 1 95 ? 5.523 9.081 -23.127 1.00 91.88 95 VAL A C 1
ATOM 743 O O . VAL A 1 95 ? 6.480 8.357 -23.405 1.00 91.88 95 VAL A O 1
ATOM 746 N N . ASP A 1 96 ? 4.325 8.967 -23.693 1.00 92.50 96 ASP A N 1
ATOM 747 C CA . ASP A 1 96 ? 4.054 8.038 -24.779 1.00 92.50 96 ASP A CA 1
ATOM 748 C C . ASP A 1 96 ? 4.715 8.510 -26.080 1.00 92.50 96 ASP A C 1
ATOM 750 O O . ASP A 1 96 ? 4.308 9.505 -26.686 1.00 92.50 96 ASP A O 1
ATOM 754 N N . ASP A 1 97 ? 5.745 7.780 -26.495 1.00 91.56 97 ASP A N 1
ATOM 755 C CA . ASP A 1 97 ? 6.451 7.936 -27.766 1.00 91.56 97 ASP A CA 1
ATOM 756 C C . ASP A 1 97 ? 5.997 6.911 -28.819 1.00 91.56 97 ASP A C 1
ATOM 758 O O . ASP A 1 97 ? 6.591 6.836 -29.897 1.00 91.56 97 ASP A O 1
ATOM 762 N N . GLY A 1 98 ? 4.959 6.120 -28.523 1.00 92.00 98 GLY A N 1
ATOM 763 C CA . GLY A 1 98 ? 4.428 5.062 -29.379 1.00 92.00 98 GLY A CA 1
ATOM 764 C C . GLY A 1 98 ? 5.217 3.753 -29.344 1.00 92.00 98 GLY A C 1
ATOM 765 O O . GLY A 1 98 ? 4.891 2.842 -30.103 1.00 92.00 98 GLY A O 1
ATOM 766 N N . HIS A 1 99 ? 6.239 3.637 -28.490 1.00 94.06 99 HIS A N 1
ATOM 767 C CA . HIS A 1 99 ? 7.147 2.491 -28.469 1.00 94.06 99 HIS A CA 1
ATOM 768 C C . HIS A 1 99 ? 7.321 1.948 -27.037 1.00 94.06 99 HIS A C 1
ATOM 770 O O . HIS A 1 99 ? 8.369 2.163 -26.420 1.00 94.06 99 HIS A O 1
ATOM 776 N N . PRO A 1 100 ? 6.315 1.252 -26.465 1.00 95.31 100 PRO A N 1
ATOM 777 C CA . PRO A 1 100 ? 6.488 0.570 -25.184 1.00 95.31 100 PRO A CA 1
ATOM 778 C C . PRO A 1 100 ? 7.518 -0.561 -25.315 1.00 95.31 100 PRO A C 1
ATOM 780 O O . PRO A 1 100 ? 7.493 -1.334 -26.274 1.00 95.31 100 PRO A O 1
ATOM 783 N N . GLY A 1 101 ? 8.431 -0.655 -24.351 1.00 94.75 101 GLY A N 1
ATOM 784 C CA . GLY A 1 101 ? 9.361 -1.772 -24.230 1.00 94.75 101 GLY A CA 1
ATOM 785 C C . GLY A 1 101 ? 8.681 -3.041 -23.709 1.00 94.75 101 GLY A C 1
ATOM 786 O O . GLY A 1 101 ? 7.525 -3.028 -23.296 1.00 94.75 101 GLY A O 1
ATOM 787 N N . GLU A 1 102 ? 9.418 -4.153 -23.660 1.00 96.19 102 GLU A N 1
ATOM 788 C CA . GLU A 1 102 ? 8.881 -5.462 -23.233 1.00 96.19 102 GLU A CA 1
ATOM 789 C C . GLU A 1 102 ? 8.323 -5.465 -21.796 1.00 96.19 102 GLU A C 1
ATOM 791 O O . GLU A 1 102 ? 7.423 -6.234 -21.458 1.00 96.19 102 GLU A O 1
ATOM 796 N N . GLN A 1 103 ? 8.864 -4.598 -20.940 1.00 96.25 103 GLN A N 1
ATOM 797 C CA . GLN A 1 103 ? 8.520 -4.463 -19.522 1.00 96.25 103 GLN A CA 1
ATOM 798 C C . GLN A 1 103 ? 7.519 -3.329 -19.247 1.00 96.25 103 GLN A C 1
ATOM 800 O O . GLN A 1 103 ? 7.238 -3.000 -18.092 1.00 96.25 103 GLN A O 1
ATOM 805 N N . GLU A 1 104 ? 6.964 -2.736 -20.300 1.00 97.06 104 GLU A N 1
ATOM 806 C CA . GLU A 1 104 ? 6.063 -1.592 -20.240 1.00 97.06 104 GLU A CA 1
ATOM 807 C C . GLU A 1 104 ? 4.764 -1.882 -21.001 1.00 97.06 104 GLU A C 1
ATOM 809 O O . GLU A 1 104 ? 4.716 -2.746 -21.874 1.00 97.06 104 GLU A O 1
ATOM 814 N N . LEU A 1 105 ? 3.692 -1.163 -20.675 1.00 96.88 105 LEU A N 1
ATOM 815 C CA . LEU A 1 105 ? 2.484 -1.120 -21.497 1.00 96.88 105 LEU A CA 1
ATOM 816 C C . LEU A 1 105 ? 2.084 0.329 -21.747 1.00 96.88 105 LEU A C 1
ATOM 818 O O . LEU A 1 105 ? 2.259 1.205 -20.894 1.00 96.88 105 LEU A O 1
ATOM 822 N N . GLN A 1 106 ? 1.510 0.555 -22.924 1.00 96.12 106 GLN A N 1
ATOM 823 C CA . GLN A 1 106 ? 0.843 1.803 -23.258 1.00 96.12 106 GLN A CA 1
ATOM 824 C C . GLN A 1 106 ? -0.541 1.830 -22.599 1.00 96.12 106 GLN A C 1
ATOM 826 O O . GLN A 1 106 ? -1.306 0.867 -22.693 1.00 96.12 106 GLN A O 1
ATOM 831 N N . VAL A 1 107 ? -0.866 2.940 -21.943 1.00 95.12 107 VAL A N 1
ATOM 832 C CA . VAL A 1 107 ? -2.160 3.180 -21.301 1.00 95.12 107 VAL A CA 1
ATOM 833 C C . VAL A 1 107 ? -2.786 4.412 -21.932 1.00 95.12 107 VAL A C 1
ATOM 835 O O . VAL A 1 107 ? -2.265 5.514 -21.784 1.00 95.12 107 VAL A O 1
ATOM 838 N N . LEU A 1 108 ? -3.922 4.212 -22.597 1.00 94.62 108 LEU A N 1
ATOM 839 C CA . LEU A 1 108 ? -4.702 5.246 -23.272 1.00 94.62 108 LEU A CA 1
ATOM 840 C C . LEU A 1 108 ? -6.069 5.394 -22.596 1.00 94.62 108 LEU A C 1
ATOM 842 O O . LEU A 1 108 ? -6.744 4.398 -22.329 1.00 94.62 108 LEU A O 1
ATOM 846 N N . GLY A 1 109 ? -6.515 6.628 -22.380 1.00 93.56 109 GLY A N 1
ATOM 847 C CA . GLY A 1 109 ? -7.905 6.902 -22.021 1.00 93.56 109 GLY A CA 1
ATOM 848 C C . GLY A 1 109 ? -8.131 8.294 -21.450 1.00 93.56 109 GLY A C 1
ATOM 849 O O . GLY A 1 109 ? -7.209 8.936 -20.960 1.00 93.56 109 GLY A O 1
ATOM 850 N N . ASP A 1 110 ? -9.387 8.734 -21.432 1.00 92.81 110 ASP A N 1
ATOM 851 C CA . ASP A 1 110 ? -9.777 10.107 -21.065 1.00 92.81 110 ASP A CA 1
ATOM 852 C C . ASP A 1 110 ? -9.333 10.542 -19.654 1.00 92.81 110 ASP A C 1
ATOM 854 O O . ASP A 1 110 ? -9.238 11.731 -19.358 1.00 92.81 110 ASP A O 1
ATOM 858 N N . ARG A 1 111 ? -9.050 9.580 -18.764 1.00 91.75 111 ARG A N 1
ATOM 859 C CA . ARG A 1 111 ? -8.548 9.829 -17.400 1.00 91.75 111 ARG A CA 1
ATOM 860 C C . ARG A 1 111 ? -7.032 10.019 -17.321 1.00 91.75 111 ARG A C 1
ATOM 862 O O . ARG A 1 111 ? -6.530 10.392 -16.265 1.00 91.75 111 ARG A O 1
ATOM 869 N N . VAL A 1 112 ? -6.299 9.775 -18.403 1.00 91.75 112 VAL A N 1
ATOM 870 C CA . VAL A 1 112 ? -4.867 10.063 -18.491 1.00 91.75 112 VAL A CA 1
ATOM 871 C C . VAL A 1 112 ? -4.714 11.551 -18.797 1.00 91.75 112 VAL A C 1
ATOM 873 O O . VAL A 1 112 ? -5.033 12.015 -19.890 1.00 91.75 112 VAL A O 1
ATOM 876 N N . LEU A 1 113 ? -4.247 12.317 -17.810 1.00 86.94 113 LEU A N 1
ATOM 877 C CA . LEU A 1 113 ? -4.211 13.786 -17.868 1.00 86.94 113 LEU A CA 1
ATOM 878 C C . LEU A 1 113 ? -2.906 14.353 -18.454 1.00 86.94 113 LEU A C 1
ATOM 880 O O . LEU A 1 113 ? -2.625 15.544 -18.320 1.00 86.94 113 LEU A O 1
ATOM 884 N N . VAL A 1 114 ? -2.097 13.512 -19.103 1.00 83.19 114 VAL A N 1
ATOM 885 C CA . VAL A 1 114 ? -0.885 13.958 -19.797 1.00 83.19 114 VAL A CA 1
ATOM 886 C C . VAL A 1 114 ? -1.278 14.673 -21.089 1.00 83.19 114 VAL A C 1
ATOM 888 O O . VAL A 1 114 ? -2.100 14.190 -21.869 1.00 83.19 114 VAL A O 1
ATOM 891 N N . GLN A 1 115 ? -0.708 15.863 -21.290 1.00 66.81 115 GLN A N 1
ATOM 892 C CA . GLN A 1 115 ? -1.074 16.755 -22.388 1.00 66.81 115 GLN A CA 1
ATOM 893 C C . GLN A 1 115 ? -0.841 16.098 -23.763 1.00 66.81 115 GLN A C 1
ATOM 895 O O . GLN A 1 115 ? 0.088 15.316 -23.947 1.00 66.81 115 GLN A O 1
ATOM 900 N N . LYS A 1 116 ? -1.671 16.494 -24.738 1.00 70.12 116 LYS A N 1
ATOM 901 C CA . LYS A 1 116 ? -1.721 16.086 -26.159 1.00 70.12 116 LYS A CA 1
ATOM 902 C C . LYS A 1 116 ? -2.472 14.794 -26.487 1.00 70.12 116 LYS A C 1
ATOM 904 O O . LYS A 1 116 ? -3.341 14.867 -27.349 1.00 70.12 116 LYS A O 1
ATOM 909 N N . ASN A 1 117 ? -2.180 13.663 -25.843 1.00 82.44 117 ASN A N 1
ATOM 910 C CA . ASN A 1 117 ? -2.596 12.359 -26.395 1.00 82.44 117 ASN A CA 1
ATOM 911 C C . ASN A 1 117 ? -3.401 11.457 -25.447 1.00 82.44 117 ASN A C 1
ATOM 913 O O . ASN A 1 117 ? -3.753 10.355 -25.856 1.00 82.44 117 ASN A O 1
ATOM 917 N N . HIS A 1 118 ? -3.686 11.881 -24.206 1.00 92.50 118 HIS A N 1
ATOM 918 C CA . HIS A 1 118 ? -4.364 11.035 -23.206 1.00 92.50 118 HIS A CA 1
ATOM 919 C C . HIS A 1 118 ? -3.714 9.649 -23.052 1.00 92.50 118 HIS A C 1
ATOM 921 O O . HIS A 1 118 ? -4.389 8.646 -22.820 1.00 92.50 118 HIS A O 1
ATOM 927 N N . SER A 1 119 ? -2.390 9.601 -23.215 1.00 93.94 119 SER A N 1
ATOM 928 C CA . SER A 1 119 ? -1.630 8.365 -23.303 1.00 93.94 119 SER A CA 1
ATOM 929 C C . SER A 1 119 ? -0.301 8.483 -22.571 1.00 93.94 119 SER A C 1
ATOM 931 O O . SER A 1 119 ? 0.349 9.533 -22.605 1.00 93.94 119 SER A O 1
ATOM 933 N N . ILE A 1 120 ? 0.082 7.401 -21.902 1.00 94.81 120 ILE A N 1
ATOM 934 C CA . ILE A 1 120 ? 1.358 7.227 -21.202 1.00 94.81 120 ILE A CA 1
ATOM 935 C C . ILE A 1 120 ? 1.898 5.821 -21.443 1.00 94.81 120 ILE A C 1
ATOM 937 O O . ILE A 1 120 ? 1.150 4.910 -21.798 1.00 94.81 120 ILE A O 1
ATOM 941 N N . ILE A 1 121 ? 3.184 5.625 -21.170 1.00 95.50 121 ILE A N 1
ATOM 942 C CA . ILE A 1 121 ? 3.791 4.298 -21.071 1.00 95.50 121 ILE A CA 1
ATOM 943 C C . ILE A 1 121 ? 4.211 4.063 -19.618 1.00 95.50 121 ILE A C 1
ATOM 945 O O . ILE A 1 121 ? 4.882 4.903 -19.013 1.00 95.50 121 ILE A O 1
ATOM 949 N N . ALA A 1 122 ? 3.814 2.933 -19.038 1.00 96.00 122 ALA A N 1
ATOM 950 C CA . ALA A 1 122 ? 4.074 2.600 -17.638 1.00 96.00 122 ALA A CA 1
ATOM 951 C C . ALA A 1 122 ? 4.644 1.177 -17.494 1.00 96.00 122 ALA A C 1
ATOM 953 O O . ALA A 1 122 ? 4.270 0.294 -18.269 1.00 96.00 122 ALA A O 1
ATOM 954 N N . PRO A 1 123 ? 5.529 0.931 -16.511 1.00 96.06 123 PRO A N 1
ATOM 955 C CA . PRO A 1 123 ? 6.021 -0.408 -16.217 1.00 96.06 123 PRO A CA 1
ATOM 956 C C . PRO A 1 123 ? 4.872 -1.306 -15.743 1.00 96.06 123 PRO A C 1
ATOM 958 O O . PRO A 1 123 ? 4.022 -0.871 -14.964 1.00 96.06 123 PRO A O 1
ATOM 961 N N . TRP A 1 124 ? 4.857 -2.563 -16.193 1.00 95.44 124 TRP A N 1
ATOM 962 C CA . TRP A 1 124 ? 3.902 -3.587 -15.728 1.00 95.44 124 TRP A CA 1
ATOM 963 C C . TRP A 1 124 ? 4.561 -4.686 -14.887 1.00 95.44 124 TRP A C 1
ATOM 965 O O . TRP A 1 124 ? 3.876 -5.547 -14.342 1.00 95.44 124 TRP A O 1
ATOM 975 N N . THR A 1 125 ? 5.888 -4.637 -14.754 1.00 94.88 125 THR A N 1
ATOM 976 C CA . THR A 1 125 ? 6.702 -5.587 -13.993 1.00 94.88 125 THR A CA 1
ATOM 977 C C . THR A 1 125 ? 7.490 -4.883 -12.890 1.00 94.88 125 THR A C 1
ATOM 979 O O . THR A 1 125 ? 7.931 -3.747 -13.042 1.00 94.88 125 THR A O 1
ATOM 982 N N . GLU A 1 126 ? 7.738 -5.592 -11.793 1.00 93.62 126 GLU A N 1
ATOM 983 C CA . GLU A 1 126 ? 8.546 -5.147 -10.654 1.00 93.62 126 GLU A CA 1
ATOM 984 C C . GLU A 1 126 ? 10.038 -4.987 -10.993 1.00 93.62 126 GLU A C 1
ATOM 986 O O . GLU A 1 126 ? 10.820 -4.486 -10.188 1.00 93.62 126 GLU A O 1
ATOM 991 N N . LYS A 1 127 ? 10.458 -5.440 -12.180 1.00 94.56 127 LYS A N 1
ATOM 992 C CA . LYS A 1 127 ? 11.860 -5.446 -12.610 1.00 94.56 127 LYS A CA 1
ATOM 993 C C . LYS A 1 127 ? 12.322 -4.130 -13.222 1.00 94.56 127 LYS A C 1
ATOM 995 O O . LYS A 1 127 ? 13.529 -3.958 -13.352 1.00 94.56 127 LYS A O 1
ATOM 1000 N N . LEU A 1 128 ? 11.423 -3.218 -13.581 1.00 94.62 128 LEU A N 1
ATOM 1001 C CA . LEU A 1 128 ? 11.765 -1.952 -14.228 1.00 94.62 128 LEU A CA 1
ATOM 1002 C C . LEU A 1 128 ? 11.601 -0.786 -13.251 1.00 94.62 128 LEU A C 1
ATOM 1004 O O . LEU A 1 128 ? 10.589 -0.688 -12.563 1.00 94.62 128 LEU A O 1
ATOM 1008 N N . ARG A 1 129 ? 12.578 0.125 -13.212 1.00 93.62 129 ARG A N 1
ATOM 1009 C CA . ARG A 1 129 ? 12.461 1.411 -12.509 1.00 93.62 129 ARG A CA 1
ATOM 1010 C C . ARG A 1 129 ? 12.913 2.571 -13.386 1.00 93.62 129 ARG A C 1
ATOM 1012 O O . ARG A 1 129 ? 13.940 2.488 -14.063 1.00 93.62 129 ARG A O 1
ATOM 1019 N N . TYR A 1 130 ? 12.202 3.687 -13.276 1.00 93.06 130 TYR A N 1
ATOM 1020 C CA . TYR A 1 130 ? 12.574 4.940 -13.936 1.00 93.06 130 TYR A CA 1
ATOM 1021 C C . TYR A 1 130 ? 13.399 5.884 -13.061 1.00 93.06 130 TYR A C 1
ATOM 1023 O O . TYR A 1 130 ? 14.104 6.753 -13.568 1.00 93.06 130 TYR A O 1
ATOM 1031 N N . CYS A 1 131 ? 13.355 5.721 -11.738 1.00 89.00 131 CYS A N 1
ATOM 1032 C CA . CYS A 1 131 ? 14.172 6.527 -10.838 1.00 89.00 131 CYS A CA 1
ATOM 1033 C C . CYS A 1 131 ? 15.626 6.057 -10.894 1.00 89.00 131 CYS A C 1
ATOM 1035 O O . CYS A 1 131 ? 15.888 4.867 -10.722 1.00 89.00 131 CYS A O 1
ATOM 1037 N N . LYS A 1 132 ? 16.580 6.973 -11.117 1.00 88.44 132 LYS A N 1
ATOM 1038 C CA . LYS A 1 132 ? 18.019 6.650 -11.177 1.00 88.44 132 LYS A CA 1
ATOM 1039 C C . LYS A 1 132 ? 18.574 6.243 -9.817 1.00 88.44 132 LYS A C 1
ATOM 1041 O O . LYS A 1 132 ? 19.343 5.280 -9.740 1.00 88.44 132 LYS A O 1
ATOM 1046 N N . SER A 1 133 ? 18.192 6.982 -8.779 1.00 87.88 133 SER A N 1
ATOM 1047 C CA . SER A 1 133 ? 18.609 6.740 -7.402 1.00 87.88 133 SER A CA 1
ATOM 1048 C C . SER A 1 133 ? 18.059 5.410 -6.915 1.00 87.88 133 SER A C 1
ATOM 1050 O O . SER A 1 133 ? 16.895 5.090 -7.151 1.00 87.88 133 SER A O 1
ATOM 1052 N N . LYS A 1 134 ? 18.898 4.636 -6.227 1.00 88.19 134 LYS A N 1
ATOM 1053 C CA . LYS A 1 134 ? 18.432 3.425 -5.568 1.00 88.19 134 LYS A CA 1
ATOM 1054 C C . LYS A 1 134 ? 17.729 3.780 -4.261 1.00 88.19 134 LYS A C 1
ATOM 1056 O O . LYS A 1 134 ? 18.303 4.467 -3.416 1.00 88.19 134 LYS A O 1
ATOM 1061 N N . LYS A 1 135 ? 16.505 3.293 -4.130 1.00 89.00 135 LYS A N 1
ATOM 1062 C CA . LYS A 1 135 ? 15.602 3.432 -2.986 1.00 89.00 135 LYS A CA 1
ATOM 1063 C C . LYS A 1 135 ? 15.260 2.034 -2.465 1.00 89.00 135 LYS A C 1
ATOM 1065 O O . LYS A 1 135 ? 15.480 1.060 -3.185 1.00 89.00 135 LYS A O 1
ATOM 1070 N N . ASN A 1 136 ? 14.721 1.923 -1.255 1.00 87.81 136 ASN A N 1
ATOM 1071 C CA . ASN A 1 136 ? 14.225 0.646 -0.725 1.00 87.81 136 ASN A CA 1
ATOM 1072 C C . ASN A 1 136 ? 12.932 0.194 -1.416 1.00 87.81 136 ASN A C 1
ATOM 1074 O O . ASN A 1 136 ? 12.664 -1.005 -1.510 1.00 87.81 136 ASN A O 1
ATOM 1078 N N . GLY A 1 137 ? 12.173 1.141 -1.966 1.00 89.81 137 GLY A N 1
ATOM 1079 C CA . GLY A 1 137 ? 11.095 0.842 -2.891 1.00 89.81 137 GLY A CA 1
ATOM 1080 C C . GLY A 1 137 ? 10.848 1.938 -3.915 1.00 89.81 137 GLY A C 1
ATOM 1081 O O . GLY A 1 137 ? 11.420 3.025 -3.845 1.00 89.81 137 GLY A O 1
ATOM 1082 N N . TYR A 1 138 ? 10.010 1.610 -4.888 1.00 91.25 138 TYR A N 1
ATOM 1083 C CA . TYR A 1 138 ? 9.674 2.457 -6.023 1.00 91.25 138 TYR A CA 1
ATOM 1084 C C . TYR A 1 138 ? 8.180 2.397 -6.292 1.00 91.25 138 TYR A C 1
ATOM 1086 O O . TYR A 1 138 ? 7.510 1.403 -5.988 1.00 91.25 138 TYR A O 1
ATOM 1094 N N . HIS A 1 139 ? 7.692 3.425 -6.970 1.00 93.38 139 HIS A N 1
ATOM 1095 C CA . HIS A 1 139 ? 6.464 3.293 -7.730 1.00 93.38 139 HIS A CA 1
ATOM 1096 C C . HIS A 1 139 ? 6.705 2.376 -8.943 1.00 93.38 139 HIS A C 1
ATOM 1098 O O . HIS A 1 139 ? 7.693 2.521 -9.662 1.00 93.38 139 HIS A O 1
ATOM 1104 N N . GLY A 1 140 ? 5.823 1.402 -9.132 1.00 91.44 140 GLY A N 1
ATOM 1105 C CA . GLY A 1 140 ? 5.833 0.400 -10.191 1.00 91.44 140 GLY A CA 1
ATOM 1106 C C . GLY A 1 140 ? 4.809 0.637 -11.300 1.00 91.44 140 GLY A C 1
ATOM 1107 O O . GLY A 1 140 ? 4.468 -0.316 -11.995 1.00 91.44 140 GLY A O 1
ATOM 1108 N N . GLY A 1 141 ? 4.267 1.843 -11.454 1.00 93.88 141 GLY A N 1
ATOM 1109 C CA . GLY A 1 141 ? 3.330 2.193 -12.518 1.00 93.88 141 GLY A CA 1
ATOM 1110 C C . GLY A 1 141 ? 2.035 1.389 -12.447 1.00 93.88 141 GLY A C 1
ATOM 1111 O O . GLY A 1 141 ? 1.212 1.601 -11.564 1.00 93.88 141 GLY A O 1
ATOM 1112 N N . ILE A 1 142 ? 1.842 0.482 -13.403 1.00 95.50 142 ILE A N 1
ATOM 1113 C CA . ILE A 1 142 ? 0.638 -0.360 -13.517 1.00 95.50 142 ILE A CA 1
ATOM 1114 C C . ILE A 1 142 ? 0.881 -1.803 -13.063 1.00 95.50 142 ILE A C 1
ATOM 1116 O O . ILE A 1 142 ? 0.084 -2.697 -13.351 1.00 95.50 142 ILE A O 1
ATOM 1120 N N . THR A 1 143 ? 1.986 -2.054 -12.364 1.00 94.94 143 THR A N 1
ATOM 1121 C CA . THR A 1 143 ? 2.224 -3.338 -11.698 1.00 94.94 143 THR A CA 1
ATOM 1122 C C . THR A 1 143 ? 1.073 -3.690 -10.748 1.00 94.94 143 THR A C 1
ATOM 1124 O O . THR A 1 143 ? 0.571 -2.817 -10.031 1.00 94.94 143 THR A O 1
ATOM 1127 N N . PRO A 1 144 ? 0.681 -4.975 -10.651 1.00 92.50 144 PRO A N 1
ATOM 1128 C CA . PRO A 1 144 ? -0.284 -5.415 -9.645 1.00 92.50 144 PRO A CA 1
ATOM 1129 C C . PRO A 1 144 ? 0.136 -5.027 -8.224 1.00 92.50 144 PRO A C 1
ATOM 1131 O O . PRO A 1 144 ? -0.705 -4.656 -7.417 1.00 92.50 144 PRO A O 1
ATOM 1134 N N . SER A 1 145 ? 1.438 -5.057 -7.944 1.00 91.88 145 SER A N 1
ATOM 1135 C CA . SER A 1 145 ? 2.014 -4.700 -6.648 1.00 91.88 145 SER A CA 1
ATOM 1136 C C . SER A 1 145 ? 1.824 -3.219 -6.267 1.00 91.88 145 SER A C 1
ATOM 1138 O O . SER A 1 145 ? 1.753 -2.929 -5.077 1.00 91.88 145 SER A O 1
ATOM 1140 N N . GLU A 1 146 ? 1.699 -2.283 -7.221 1.00 94.19 146 GLU A N 1
ATOM 1141 C CA . GLU A 1 146 ? 1.296 -0.893 -6.925 1.00 94.19 146 GLU A CA 1
ATOM 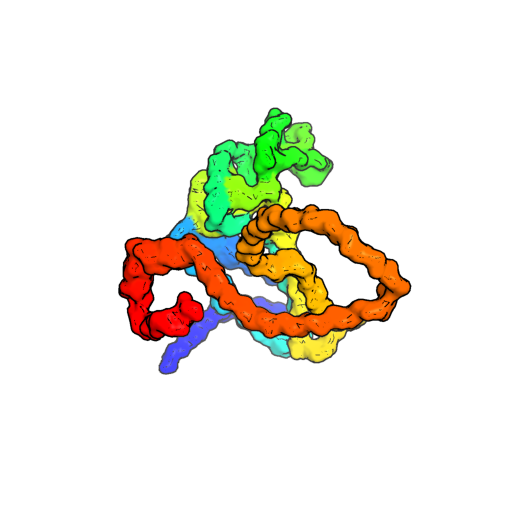1142 C C . GLU A 1 146 ? -0.230 -0.701 -6.978 1.00 94.19 146 GLU A C 1
ATOM 1144 O O . GLU A 1 146 ? -0.784 0.060 -6.188 1.00 94.19 146 GLU A O 1
ATOM 1149 N N . MET A 1 147 ? -0.931 -1.393 -7.881 1.00 93.38 147 MET A N 1
ATOM 1150 C CA . MET A 1 147 ? -2.369 -1.186 -8.108 1.00 93.38 147 MET A CA 1
ATOM 1151 C C . MET A 1 147 ? -3.277 -1.901 -7.096 1.00 93.38 147 MET A C 1
ATOM 1153 O O . MET A 1 147 ? -4.434 -1.513 -6.925 1.00 93.38 147 MET A O 1
ATOM 1157 N N . LEU A 1 148 ? -2.794 -2.961 -6.447 1.00 91.56 148 LEU A N 1
ATOM 1158 C CA . LEU A 1 148 ? -3.561 -3.730 -5.471 1.00 91.56 148 LEU A CA 1
ATOM 1159 C C . LEU A 1 148 ? -3.242 -3.259 -4.055 1.00 91.56 148 LEU A C 1
ATOM 1161 O O . LEU A 1 148 ? -2.098 -3.312 -3.608 1.00 91.56 148 LEU A O 1
ATOM 1165 N N . VAL A 1 149 ? -4.283 -2.867 -3.322 1.00 92.19 149 VAL A N 1
ATOM 1166 C CA . VAL A 1 149 ? -4.179 -2.458 -1.919 1.00 92.19 149 VAL A CA 1
ATOM 1167 C C . VAL A 1 149 ? -5.056 -3.348 -1.040 1.00 92.19 149 VAL A C 1
ATOM 1169 O O . VAL A 1 149 ? -6.208 -3.622 -1.390 1.00 92.19 149 VAL A O 1
ATOM 1172 N N . PRO A 1 150 ? -4.541 -3.835 0.102 1.00 88.81 150 PRO A N 1
ATOM 1173 C CA . PRO A 1 150 ? -5.362 -4.563 1.050 1.00 88.81 150 PRO A CA 1
ATOM 1174 C C . PRO A 1 150 ? -6.304 -3.598 1.771 1.00 88.81 150 PRO A C 1
ATOM 1176 O O . PRO A 1 150 ? -5.920 -2.486 2.128 1.00 88.81 150 PRO A O 1
ATOM 1179 N N . ILE A 1 151 ? -7.518 -4.069 2.051 1.00 91.88 151 ILE A N 1
ATOM 1180 C CA . ILE A 1 151 ? -8.448 -3.404 2.964 1.00 91.88 151 ILE A CA 1
ATOM 1181 C C . ILE A 1 151 ? -8.630 -4.318 4.169 1.00 91.88 151 ILE A C 1
ATOM 1183 O O . ILE A 1 151 ? -9.074 -5.458 4.030 1.00 91.88 151 ILE A O 1
ATOM 1187 N N . ALA A 1 152 ? -8.303 -3.813 5.353 1.00 90.69 152 ALA A N 1
ATOM 1188 C CA . ALA A 1 152 ? -8.544 -4.494 6.615 1.00 90.69 152 ALA A CA 1
ATOM 1189 C C . ALA A 1 152 ? -9.604 -3.739 7.416 1.00 90.69 152 ALA A C 1
ATOM 1191 O O . ALA A 1 152 ? -9.525 -2.522 7.575 1.00 90.69 152 ALA A O 1
ATOM 1192 N N . VAL A 1 153 ? -10.583 -4.469 7.948 1.00 91.12 153 VAL A N 1
ATOM 1193 C CA . VAL A 1 153 ? -11.594 -3.920 8.856 1.00 91.12 153 VAL A CA 1
ATOM 1194 C C . VAL A 1 153 ? -11.407 -4.551 10.224 1.00 91.12 153 VAL A C 1
ATOM 1196 O O . VAL A 1 153 ? -11.534 -5.763 10.382 1.00 91.12 153 VAL A O 1
ATOM 1199 N N . LEU A 1 154 ? -11.085 -3.718 11.207 1.00 90.88 154 LEU A N 1
ATOM 1200 C CA . LEU A 1 154 ? -10.815 -4.116 12.579 1.00 90.88 154 LEU A CA 1
ATOM 1201 C C . LEU A 1 154 ? -11.953 -3.628 13.472 1.00 90.88 154 LEU A C 1
ATOM 1203 O O . LEU A 1 154 ? -12.306 -2.447 13.471 1.00 90.88 154 LEU A O 1
ATOM 1207 N N . THR A 1 155 ? -12.506 -4.541 14.261 1.00 89.19 155 THR A N 1
ATOM 1208 C CA . THR A 1 155 ? -13.497 -4.235 15.292 1.00 89.19 155 THR A CA 1
ATOM 1209 C C . THR A 1 155 ? -12.947 -4.627 16.657 1.00 89.19 155 THR A C 1
ATOM 1211 O O . THR A 1 155 ? -12.300 -5.661 16.809 1.00 89.19 155 THR A O 1
ATOM 1214 N N . ALA A 1 156 ? -13.188 -3.780 17.655 1.00 84.69 156 ALA A N 1
ATOM 1215 C CA . ALA A 1 156 ? -12.874 -4.073 19.050 1.00 84.69 156 ALA A CA 1
ATOM 1216 C C . ALA A 1 156 ? -13.953 -4.925 19.740 1.00 84.69 156 ALA A C 1
ATOM 1218 O O . ALA A 1 156 ? -13.776 -5.314 20.895 1.00 84.69 156 ALA A O 1
ATOM 1219 N N . THR A 1 157 ? -15.080 -5.161 19.067 1.00 79.00 157 THR A N 1
ATOM 1220 C CA . THR A 1 157 ? -16.217 -5.919 19.585 1.00 79.00 157 THR A CA 1
ATOM 1221 C C . THR A 1 157 ? -16.447 -7.178 18.759 1.00 79.00 157 THR A C 1
ATOM 1223 O O . THR A 1 157 ? -16.172 -7.212 17.563 1.00 79.00 157 THR A O 1
ATOM 1226 N N . GLU A 1 158 ? -17.053 -8.185 19.386 1.00 75.88 158 GLU A N 1
ATOM 1227 C CA . GLU A 1 158 ? -17.479 -9.435 18.732 1.00 75.88 158 GLU A CA 1
ATOM 1228 C C . GLU A 1 158 ? -18.644 -9.234 17.741 1.00 75.88 158 GLU A C 1
ATOM 1230 O O . GLU A 1 158 ? -19.092 -10.162 17.072 1.00 75.88 158 GLU A O 1
ATOM 1235 N N . THR A 1 159 ? -19.187 -8.018 17.659 1.00 77.94 159 THR A N 1
ATOM 1236 C CA . THR A 1 159 ? -20.287 -7.680 16.758 1.00 77.94 159 THR A CA 1
ATOM 1237 C C . THR A 1 159 ? -19.733 -7.131 15.452 1.00 77.94 159 THR A C 1
ATOM 1239 O O . THR A 1 159 ? -19.199 -6.020 15.415 1.00 77.94 159 THR A O 1
ATOM 1242 N N . TYR A 1 160 ? -19.912 -7.876 14.367 1.00 80.44 160 TYR A N 1
ATOM 1243 C CA . TYR A 1 160 ? -19.601 -7.382 13.032 1.00 80.44 160 TYR A CA 1
ATOM 1244 C C . TYR A 1 160 ? -20.585 -6.294 12.579 1.00 80.44 160 TYR A C 1
ATOM 1246 O O . TYR A 1 160 ? -21.718 -6.229 13.077 1.00 80.44 160 TYR A O 1
ATOM 1254 N N . PRO A 1 161 ? -20.192 -5.445 11.610 1.00 83.00 161 PRO A N 1
ATOM 1255 C CA . PRO A 1 161 ? -21.124 -4.526 10.977 1.00 83.00 161 PRO A CA 1
ATOM 1256 C C . PRO A 1 161 ? -22.337 -5.273 10.407 1.00 83.00 161 PRO A C 1
ATOM 1258 O O . PRO A 1 161 ? -22.262 -6.442 10.024 1.00 83.00 161 PRO A O 1
ATOM 1261 N N . LYS A 1 162 ? -23.483 -4.593 10.336 1.00 85.31 162 LYS A N 1
ATOM 1262 C CA . LYS A 1 162 ? -24.722 -5.192 9.826 1.00 85.31 162 LYS A CA 1
ATOM 1263 C C . LYS A 1 162 ? -24.491 -5.826 8.445 1.00 85.31 162 LYS A C 1
ATOM 1265 O O . LYS A 1 162 ? -23.904 -5.197 7.570 1.00 85.31 162 LYS A O 1
ATOM 1270 N N . ASN A 1 163 ? -25.013 -7.039 8.251 1.00 87.38 163 ASN A N 1
ATOM 1271 C CA . ASN A 1 163 ? -24.896 -7.854 7.030 1.00 87.38 163 ASN A CA 1
ATOM 1272 C C . ASN A 1 163 ? -23.491 -8.397 6.718 1.00 87.38 163 ASN A C 1
ATOM 1274 O O . ASN A 1 163 ? -23.304 -8.980 5.653 1.00 87.38 163 ASN A O 1
ATOM 1278 N N . TRP A 1 164 ? -22.517 -8.244 7.614 1.00 87.31 164 TRP A N 1
ATOM 1279 C CA . TRP A 1 164 ? -21.238 -8.932 7.480 1.00 87.31 164 TRP A CA 1
ATOM 1280 C C . TRP A 1 164 ? -21.367 -10.356 8.010 1.00 87.31 164 TRP A C 1
ATOM 1282 O O . TRP A 1 164 ? -21.979 -10.595 9.052 1.00 87.31 164 TRP A O 1
ATOM 1292 N N . GLN A 1 165 ? -20.789 -11.301 7.280 1.00 81.56 165 GLN A N 1
ATOM 1293 C CA . GLN A 1 165 ? -20.706 -12.700 7.676 1.00 81.56 165 GLN A CA 1
ATOM 1294 C C . GLN A 1 165 ? -19.241 -13.106 7.615 1.00 81.56 165 GLN A C 1
ATOM 1296 O O . GLN A 1 165 ? -18.557 -12.799 6.638 1.00 81.56 165 GLN A O 1
ATOM 1301 N N . ALA A 1 166 ? -18.756 -13.761 8.667 1.00 78.25 166 ALA A N 1
ATOM 1302 C CA . ALA A 1 166 ? -17.434 -14.359 8.637 1.00 78.25 166 ALA A CA 1
ATOM 1303 C C . ALA A 1 166 ? -17.410 -15.435 7.543 1.00 78.25 166 ALA A C 1
ATOM 1305 O O . ALA A 1 166 ? -18.316 -16.264 7.460 1.00 78.25 166 ALA A O 1
ATOM 1306 N N . VAL A 1 167 ? -16.385 -15.392 6.699 1.00 81.31 167 VAL A N 1
ATOM 1307 C CA . VAL A 1 167 ? -16.145 -16.387 5.653 1.00 81.31 167 VAL A CA 1
ATOM 1308 C C . VAL A 1 167 ? -14.830 -17.070 5.981 1.00 81.31 167 VAL A C 1
ATOM 1310 O O . VAL A 1 167 ? -13.874 -16.406 6.388 1.00 81.31 167 VAL A O 1
ATOM 1313 N N . ASP A 1 168 ? -14.775 -18.386 5.798 1.00 78.12 168 ASP A N 1
ATOM 1314 C CA . ASP A 1 168 ? -13.520 -19.116 5.918 1.00 78.12 168 ASP A CA 1
ATOM 1315 C C . ASP A 1 168 ? -12.485 -18.554 4.936 1.00 78.12 168 ASP A C 1
ATOM 1317 O O . ASP A 1 168 ? -12.782 -18.264 3.772 1.00 78.12 168 ASP A O 1
ATOM 1321 N N . LEU A 1 169 ? -11.246 -18.409 5.406 1.00 75.88 169 LEU A N 1
ATOM 1322 C CA . LEU A 1 169 ? -10.123 -17.955 4.590 1.00 75.88 169 LEU A CA 1
ATOM 1323 C C . LEU A 1 169 ? -9.814 -18.993 3.502 1.00 75.88 169 LEU A C 1
ATOM 1325 O O . LEU A 1 169 ? -9.003 -19.900 3.692 1.00 75.88 169 LEU A O 1
ATOM 1329 N N . ASN A 1 170 ? -10.434 -18.845 2.331 1.00 71.75 170 ASN A N 1
ATOM 1330 C CA . ASN A 1 170 ? -10.077 -19.611 1.143 1.00 71.75 170 ASN A CA 1
ATOM 1331 C C . ASN A 1 170 ? -8.846 -18.978 0.488 1.00 71.75 170 ASN A C 1
ATOM 1333 O O . ASN A 1 170 ? -8.943 -18.217 -0.475 1.00 71.75 170 ASN A O 1
ATOM 1337 N N . ILE A 1 171 ? -7.681 -19.252 1.070 1.00 76.38 171 ILE A N 1
ATOM 1338 C CA . ILE A 1 171 ? -6.398 -18.817 0.526 1.00 76.38 171 ILE A CA 1
ATOM 1339 C C . ILE A 1 171 ? -6.211 -19.528 -0.824 1.00 76.38 171 ILE A C 1
ATOM 1341 O O . ILE A 1 171 ? -6.138 -20.763 -0.843 1.00 76.38 171 ILE A O 1
ATOM 1345 N N . PRO A 1 172 ? -6.116 -18.801 -1.953 1.00 73.06 172 PRO A N 1
ATOM 1346 C CA . PRO A 1 172 ? -5.869 -19.419 -3.243 1.00 73.06 172 PRO A CA 1
ATOM 1347 C C . PRO A 1 172 ? -4.600 -20.267 -3.202 1.00 73.06 172 PRO A C 1
ATOM 1349 O O . PRO A 1 172 ? -3.590 -19.867 -2.620 1.00 73.06 172 PRO A O 1
ATOM 1352 N N . ARG A 1 173 ? -4.631 -21.437 -3.849 1.00 74.38 173 ARG A N 1
ATOM 1353 C CA . ARG A 1 173 ? -3.514 -22.399 -3.816 1.00 74.38 173 ARG A CA 1
ATOM 1354 C C . ARG A 1 173 ? -2.172 -21.772 -4.222 1.00 74.38 173 ARG A C 1
ATOM 1356 O O . ARG A 1 173 ? -1.154 -22.116 -3.637 1.00 74.38 173 ARG A O 1
ATOM 1363 N N . TRP A 1 174 ? -2.186 -20.810 -5.147 1.00 70.69 174 TRP A N 1
ATOM 1364 C CA . TRP A 1 174 ? -0.996 -20.098 -5.626 1.00 70.69 174 TRP A CA 1
ATOM 1365 C C . TRP A 1 174 ? -0.357 -19.159 -4.588 1.00 70.69 174 TRP A C 1
ATOM 1367 O O . TRP A 1 174 ? 0.813 -18.810 -4.723 1.00 70.69 174 TRP A O 1
ATOM 1377 N N . TRP A 1 175 ? -1.065 -18.777 -3.521 1.00 65.88 175 TRP A N 1
ATOM 1378 C CA . TRP A 1 175 ? -0.488 -17.976 -2.433 1.00 65.88 175 TRP A CA 1
ATOM 1379 C C . TRP A 1 175 ? 0.412 -18.824 -1.518 1.00 65.88 175 TRP A C 1
ATOM 1381 O O . TRP A 1 175 ? 1.330 -18.313 -0.886 1.00 65.88 175 TRP A O 1
ATOM 1391 N N . LYS A 1 176 ? 0.190 -20.145 -1.485 1.00 60.66 176 LYS A N 1
ATOM 1392 C CA . LYS A 1 176 ? 1.049 -21.122 -0.800 1.00 60.66 176 LYS A CA 1
ATOM 1393 C C . LYS A 1 176 ? 2.025 -21.796 -1.758 1.00 60.66 176 LYS A C 1
ATOM 1395 O O . LYS A 1 176 ? 2.370 -22.955 -1.538 1.00 60.66 176 LYS A O 1
ATOM 1400 N N . THR A 1 177 ? 2.461 -21.110 -2.816 1.00 51.62 177 THR A N 1
ATOM 1401 C CA . THR A 1 177 ? 3.568 -21.624 -3.627 1.00 51.62 177 THR A CA 1
ATOM 1402 C C . THR A 1 177 ? 4.827 -21.565 -2.765 1.00 51.62 177 THR A C 1
ATOM 1404 O O . THR A 1 177 ? 5.611 -20.626 -2.835 1.00 51.62 177 THR A O 1
ATOM 1407 N N . ALA A 1 178 ? 5.010 -22.569 -1.903 1.00 48.84 178 ALA A N 1
ATOM 1408 C CA . ALA A 1 178 ? 6.343 -23.029 -1.596 1.00 48.84 178 ALA A CA 1
ATOM 1409 C C . ALA A 1 178 ? 6.982 -23.262 -2.960 1.00 48.84 178 ALA A C 1
ATOM 1411 O O . ALA A 1 178 ? 6.391 -23.931 -3.812 1.00 48.84 178 ALA A O 1
ATOM 1412 N N . SER A 1 179 ? 8.124 -22.632 -3.198 1.00 47.88 179 SER A N 1
ATOM 1413 C CA . SER A 1 179 ? 8.962 -22.888 -4.358 1.00 47.88 179 SER A CA 1
ATOM 1414 C C . SER A 1 179 ? 9.479 -24.323 -4.269 1.00 47.88 179 SER A C 1
ATOM 1416 O O . SER A 1 179 ? 10.667 -24.554 -4.064 1.00 47.88 179 SER A O 1
ATOM 1418 N N . THR A 1 180 ? 8.598 -25.315 -4.366 1.00 43.16 180 THR A N 1
ATOM 1419 C CA . THR A 1 180 ? 9.000 -26.683 -4.605 1.00 43.16 180 THR A CA 1
ATOM 1420 C C . THR A 1 180 ? 9.411 -26.689 -6.062 1.00 43.16 180 THR A C 1
ATOM 1422 O O . THR A 1 180 ? 8.594 -26.803 -6.973 1.00 43.16 180 THR A O 1
ATOM 1425 N N . SER A 1 181 ? 10.705 -26.486 -6.285 1.00 46.16 181 SER A N 1
ATOM 1426 C CA . SER A 1 181 ? 11.377 -26.966 -7.480 1.00 46.16 181 SER A CA 1
ATOM 1427 C C . SER A 1 181 ? 11.248 -28.492 -7.488 1.00 46.16 181 SER A C 1
ATOM 1429 O O . SER A 1 181 ? 12.210 -29.209 -7.226 1.00 46.16 181 SER A O 1
ATOM 1431 N N . GLU A 1 182 ? 10.054 -29.010 -7.767 1.00 43.75 182 GLU A N 1
ATOM 1432 C CA . GLU A 1 182 ? 9.922 -30.357 -8.292 1.00 43.75 182 GLU A CA 1
ATOM 1433 C C . GLU A 1 182 ? 10.496 -30.294 -9.701 1.00 43.75 182 GLU A C 1
ATOM 1435 O O . GLU A 1 182 ? 9.821 -29.977 -10.682 1.00 43.75 182 GLU A O 1
ATOM 1440 N N . GLN A 1 183 ? 11.801 -30.549 -9.796 1.00 45.91 183 GLN A N 1
ATOM 1441 C CA . GLN A 1 183 ? 12.350 -31.052 -11.036 1.00 45.91 183 GLN A CA 1
ATOM 1442 C C . GLN A 1 183 ? 11.602 -32.349 -11.315 1.00 45.91 183 GLN A C 1
ATOM 1444 O O . GLN A 1 183 ? 11.868 -33.379 -10.698 1.00 45.91 183 GLN A O 1
ATOM 1449 N N . VAL A 1 184 ? 10.625 -32.288 -12.216 1.00 42.38 184 VAL A N 1
ATOM 1450 C CA . VAL A 1 184 ? 10.007 -33.485 -12.766 1.00 42.38 184 VAL A CA 1
ATOM 1451 C C . VAL A 1 184 ? 11.096 -34.166 -13.586 1.00 42.38 184 VAL A C 1
ATOM 1453 O O . VAL A 1 184 ? 11.293 -33.874 -14.765 1.00 42.38 184 VAL A O 1
ATOM 1456 N N . ILE A 1 185 ? 11.856 -35.049 -12.941 1.00 46.88 185 ILE A N 1
ATOM 1457 C CA . ILE A 1 185 ? 12.702 -36.007 -13.636 1.00 46.88 185 ILE A CA 1
ATOM 1458 C C . ILE A 1 185 ? 11.724 -36.962 -14.310 1.00 46.88 185 ILE A C 1
ATOM 1460 O O . ILE A 1 185 ? 11.237 -37.915 -13.703 1.00 46.88 185 ILE A O 1
ATOM 1464 N N . VAL A 1 186 ? 11.389 -36.677 -15.566 1.00 44.19 186 VAL A N 1
ATOM 1465 C CA . VAL A 1 186 ? 10.672 -37.626 -16.412 1.00 44.19 186 VAL A CA 1
ATOM 1466 C C . VAL A 1 186 ? 11.643 -38.773 -16.678 1.00 44.19 186 VAL A C 1
ATOM 1468 O O . VAL A 1 186 ? 12.422 -38.733 -17.628 1.00 44.19 186 VAL A O 1
ATOM 1471 N N . GLN A 1 187 ? 11.647 -39.790 -15.814 1.00 48.84 187 GLN A N 1
ATOM 1472 C CA . GLN A 1 187 ? 12.253 -41.059 -16.189 1.00 48.84 187 GLN A CA 1
ATOM 1473 C C . GLN A 1 187 ? 11.386 -41.663 -17.300 1.00 48.84 187 GLN A C 1
ATOM 1475 O O . GLN A 1 187 ? 10.171 -41.788 -17.117 1.00 48.84 187 GLN A O 1
ATOM 1480 N N . PRO A 1 188 ? 11.956 -42.009 -18.466 1.00 39.47 188 PRO A N 1
ATOM 1481 C CA . PRO A 1 188 ? 11.189 -42.647 -19.518 1.00 39.47 188 PRO A CA 1
ATOM 1482 C C . PRO A 1 188 ? 10.703 -44.005 -19.010 1.00 39.47 188 PRO A C 1
ATOM 1484 O O . PRO A 1 188 ? 11.492 -44.924 -18.798 1.00 39.47 188 PRO A O 1
ATOM 1487 N N . ILE A 1 189 ? 9.391 -44.133 -18.813 1.00 42.94 189 ILE A N 1
ATOM 1488 C CA . ILE A 1 189 ? 8.763 -45.423 -18.543 1.00 42.94 189 ILE A CA 1
ATOM 1489 C C . ILE A 1 189 ? 8.909 -46.247 -19.825 1.00 42.94 189 ILE A C 1
ATOM 1491 O O . ILE A 1 189 ? 8.218 -46.003 -20.816 1.00 42.94 189 ILE A O 1
ATOM 1495 N N . GLN A 1 190 ? 9.819 -47.222 -19.826 1.00 43.88 190 GLN A N 1
ATOM 1496 C CA . GLN A 1 190 ? 9.803 -48.287 -20.823 1.00 43.88 190 GLN A CA 1
ATOM 1497 C C . GLN A 1 190 ? 8.579 -49.163 -20.552 1.00 43.88 190 GLN A C 1
ATOM 1499 O O . GLN A 1 190 ? 8.617 -50.081 -19.737 1.00 43.88 190 GLN A O 1
ATOM 1504 N N . ILE A 1 191 ? 7.469 -48.860 -21.222 1.00 39.78 191 ILE A N 1
ATOM 1505 C CA . ILE A 1 191 ? 6.292 -49.725 -21.210 1.00 39.78 191 ILE A CA 1
ATOM 1506 C C . ILE A 1 191 ? 6.589 -50.889 -22.160 1.00 39.78 191 ILE A C 1
ATOM 1508 O O . ILE A 1 191 ? 6.496 -50.749 -23.379 1.00 39.78 191 ILE A O 1
ATOM 1512 N N . ALA A 1 192 ? 6.970 -52.043 -21.611 1.00 49.97 192 ALA A N 1
ATOM 1513 C CA . ALA A 1 192 ? 6.843 -53.298 -22.343 1.00 49.97 192 ALA A CA 1
ATOM 1514 C C . ALA A 1 192 ? 5.343 -53.567 -22.580 1.00 49.97 192 ALA A C 1
ATOM 1516 O O . ALA A 1 192 ? 4.547 -53.336 -21.665 1.00 49.97 192 ALA A O 1
ATOM 1517 N N . PRO A 1 193 ? 4.918 -54.025 -23.771 1.00 40.38 193 PRO A N 1
ATOM 1518 C CA . PRO A 1 193 ? 3.505 -54.271 -24.033 1.00 40.38 193 PRO A CA 1
ATOM 1519 C C . PRO A 1 193 ? 3.000 -55.386 -23.102 1.00 40.38 193 PRO A C 1
ATOM 1521 O O . PRO A 1 193 ? 3.568 -56.482 -23.116 1.00 40.38 193 PRO A O 1
ATOM 1524 N N . PRO A 1 194 ? 1.956 -55.157 -22.285 1.00 46.94 194 PRO A N 1
ATOM 1525 C CA . PRO A 1 194 ? 1.418 -56.217 -21.454 1.00 46.94 194 PRO A CA 1
ATOM 1526 C C . PRO A 1 194 ? 0.604 -57.172 -22.330 1.00 46.94 194 PRO A C 1
ATOM 1528 O O . PRO A 1 194 ? -0.493 -56.851 -22.783 1.00 46.94 194 PRO A O 1
ATOM 1531 N N . HIS A 1 195 ? 1.126 -58.379 -22.541 1.00 51.84 195 HIS A N 1
ATOM 1532 C CA . HIS A 1 195 ? 0.278 -59.540 -22.788 1.00 51.84 195 HIS A CA 1
ATOM 1533 C C . HIS A 1 195 ? -0.316 -59.973 -21.445 1.00 51.84 195 HIS A C 1
ATOM 1535 O O . HIS A 1 195 ? 0.293 -60.759 -20.724 1.00 51.84 195 HIS A O 1
ATOM 1541 N N . ALA A 1 196 ? -1.485 -59.443 -21.090 1.00 50.78 196 ALA A N 1
ATOM 1542 C CA . ALA A 1 196 ? -2.310 -60.009 -20.029 1.00 50.78 196 ALA A CA 1
ATOM 1543 C C . ALA A 1 196 ? -3.785 -59.659 -20.251 1.00 50.78 196 ALA A C 1
ATOM 1545 O O . ALA A 1 196 ? -4.140 -58.515 -20.523 1.00 50.78 196 ALA A O 1
ATOM 1546 N N . ASP A 1 197 ? -4.617 -60.689 -20.158 1.00 56.00 197 ASP A N 1
ATOM 1547 C CA . ASP A 1 197 ? -6.066 -60.661 -20.310 1.00 56.00 197 ASP A CA 1
ATOM 1548 C C . ASP A 1 197 ? -6.679 -59.978 -19.074 1.00 56.00 197 ASP A C 1
ATOM 1550 O O . ASP A 1 197 ? -6.720 -60.547 -17.980 1.00 56.00 197 ASP A O 1
ATOM 1554 N N . PHE A 1 198 ? -7.076 -58.712 -19.208 1.00 44.94 198 PHE A N 1
ATOM 1555 C CA . PHE A 1 198 ? -7.705 -57.970 -18.119 1.00 44.94 198 PHE A CA 1
ATOM 1556 C C . PHE A 1 198 ? -9.182 -58.372 -18.034 1.00 44.94 198 PHE A C 1
ATOM 1558 O O . PHE A 1 198 ? -10.011 -57.920 -18.824 1.00 44.94 198 PHE A O 1
ATOM 1565 N N . GLY A 1 199 ? -9.501 -59.236 -17.067 1.00 61.06 199 GLY A N 1
ATOM 1566 C CA . GLY A 1 199 ? -10.874 -59.562 -16.669 1.00 61.06 199 GLY A CA 1
ATOM 1567 C C . GLY A 1 199 ? -11.694 -58.337 -16.203 1.00 61.06 199 GLY A C 1
ATOM 1568 O O . GLY A 1 199 ? -11.254 -57.194 -16.327 1.00 61.06 199 GLY A O 1
ATOM 1569 N N . PRO A 1 200 ? -12.917 -58.533 -15.672 1.00 51.50 200 PRO A N 1
ATOM 1570 C CA . PRO A 1 200 ? -13.861 -57.440 -15.438 1.00 51.50 200 PRO A CA 1
ATOM 1571 C C . PRO A 1 200 ? -13.328 -56.353 -14.486 1.00 51.50 200 PRO A C 1
ATOM 1573 O O . PRO A 1 200 ? -12.760 -56.632 -13.433 1.00 51.50 200 PRO A O 1
ATOM 1576 N N . ILE A 1 201 ? -13.605 -55.104 -14.877 1.00 46.66 201 ILE A N 1
ATOM 1577 C CA . ILE A 1 201 ? -13.035 -53.798 -14.476 1.00 46.66 201 ILE A CA 1
ATOM 1578 C C . ILE A 1 201 ? -12.905 -53.474 -12.964 1.00 46.66 201 ILE A C 1
ATOM 1580 O O . ILE A 1 201 ? -12.343 -52.439 -12.620 1.00 46.66 201 ILE A O 1
ATOM 1584 N N . PHE A 1 202 ? -13.348 -54.331 -12.040 1.00 39.59 202 PHE A N 1
ATOM 1585 C CA . PHE A 1 202 ? -13.397 -54.017 -10.600 1.00 39.59 202 PHE A CA 1
ATOM 1586 C C . PHE A 1 202 ? -12.700 -55.023 -9.668 1.00 39.59 202 PHE A C 1
ATOM 1588 O O . PHE A 1 202 ? -12.890 -54.957 -8.457 1.00 39.59 202 PHE A O 1
ATOM 1595 N N . SER A 1 203 ? -11.868 -55.938 -10.175 1.00 45.94 203 SER A N 1
ATOM 1596 C CA . SER A 1 203 ? -11.196 -56.951 -9.337 1.00 45.94 203 SER A CA 1
ATOM 1597 C C . SER A 1 203 ? -9.765 -56.607 -8.891 1.00 45.94 203 SER A C 1
ATOM 1599 O O . SER A 1 203 ? -9.027 -57.500 -8.477 1.00 45.94 203 SER A O 1
ATOM 1601 N N . HIS A 1 204 ? -9.336 -55.344 -8.954 1.00 42.53 204 HIS A N 1
ATOM 1602 C CA . HIS A 1 204 ? -8.025 -54.927 -8.437 1.00 42.53 204 HIS A CA 1
ATOM 1603 C C . HIS A 1 204 ? -8.158 -53.868 -7.345 1.00 42.53 204 HIS A C 1
ATOM 1605 O O . HIS A 1 204 ? -8.311 -52.680 -7.610 1.00 42.53 204 HIS A O 1
ATOM 1611 N N . ILE A 1 205 ? -8.053 -54.323 -6.097 1.00 42.62 205 ILE A N 1
ATOM 1612 C CA . ILE A 1 205 ? -7.671 -53.477 -4.970 1.00 42.62 205 ILE A CA 1
ATOM 1613 C C . ILE A 1 205 ? -6.147 -53.553 -4.911 1.00 42.62 205 ILE A C 1
ATOM 1615 O O . ILE A 1 205 ? -5.592 -54.558 -4.474 1.00 42.62 205 ILE A O 1
ATOM 1619 N N . ALA A 1 206 ? -5.469 -52.518 -5.404 1.00 45.72 206 ALA A N 1
ATOM 1620 C CA . ALA A 1 206 ? -4.039 -52.374 -5.189 1.00 45.72 206 ALA A CA 1
ATOM 1621 C C . ALA A 1 206 ? -3.811 -52.048 -3.707 1.00 45.72 206 ALA A C 1
ATOM 1623 O O . ALA A 1 206 ? -4.137 -50.956 -3.241 1.00 45.72 206 ALA A O 1
ATOM 1624 N N . THR A 1 207 ? -3.274 -53.000 -2.951 1.00 39.22 207 THR A N 1
ATOM 1625 C CA . THR A 1 207 ? -2.655 -52.725 -1.654 1.00 39.22 207 THR A CA 1
ATOM 1626 C C . THR A 1 207 ? -1.426 -51.856 -1.898 1.00 39.22 207 THR A C 1
ATOM 1628 O O . THR A 1 207 ? -0.412 -52.333 -2.400 1.00 39.22 207 THR A O 1
ATOM 1631 N N . LEU A 1 208 ? -1.532 -50.564 -1.587 1.00 38.50 208 LEU A N 1
ATOM 1632 C CA . LEU A 1 208 ? -0.384 -49.664 -1.547 1.00 38.50 208 LEU A CA 1
ATOM 1633 C C . LEU A 1 208 ? 0.416 -49.979 -0.283 1.00 38.50 208 LEU A C 1
ATOM 1635 O O . LEU A 1 208 ? 0.118 -49.476 0.799 1.00 38.50 208 LEU A O 1
ATOM 1639 N N . GLU A 1 209 ? 1.424 -50.834 -0.414 1.00 38.88 209 GLU A N 1
ATOM 1640 C CA . GLU A 1 209 ? 2.482 -50.917 0.585 1.00 38.88 209 GLU A CA 1
ATOM 1641 C C . GLU A 1 209 ? 3.359 -49.669 0.445 1.00 38.88 209 GLU A C 1
ATOM 1643 O O . GLU A 1 209 ? 4.072 -49.492 -0.543 1.00 38.88 209 GLU A O 1
ATOM 1648 N N . ALA A 1 210 ? 3.274 -48.765 1.422 1.00 40.09 210 ALA A N 1
ATOM 1649 C CA . ALA A 1 210 ? 4.158 -47.613 1.499 1.00 40.09 210 ALA A CA 1
ATOM 1650 C C . ALA A 1 210 ? 5.570 -48.095 1.857 1.00 40.09 210 ALA A C 1
ATOM 1652 O O . ALA A 1 210 ? 5.881 -48.360 3.018 1.00 40.09 210 ALA A O 1
ATOM 1653 N N . THR A 1 211 ? 6.432 -48.227 0.852 1.00 41.94 211 THR A N 1
ATOM 1654 C CA . THR A 1 211 ? 7.869 -48.381 1.074 1.00 41.94 211 THR A CA 1
ATOM 1655 C C . THR A 1 211 ? 8.417 -47.029 1.543 1.00 41.94 211 THR A C 1
ATOM 1657 O O . THR A 1 211 ? 8.159 -46.028 0.871 1.00 41.94 211 THR A O 1
ATOM 1660 N N . PRO A 1 212 ? 9.154 -46.941 2.665 1.00 39.66 212 PRO A N 1
ATOM 1661 C CA . PRO A 1 212 ? 9.806 -45.694 3.045 1.00 39.66 212 PRO A CA 1
ATOM 1662 C C . PRO A 1 212 ? 10.789 -45.299 1.937 1.00 39.66 212 PRO A C 1
ATOM 1664 O O . PRO A 1 212 ? 11.766 -46.002 1.680 1.00 39.66 212 PRO A O 1
ATOM 1667 N N . GLN A 1 213 ? 10.502 -44.200 1.240 1.00 46.62 213 GLN A N 1
ATOM 1668 C CA . GLN A 1 213 ? 11.427 -43.640 0.264 1.00 46.62 213 GLN A CA 1
ATOM 1669 C C . GLN A 1 213 ? 12.556 -42.944 1.023 1.00 46.62 213 GLN A C 1
ATOM 1671 O O . GLN A 1 213 ? 12.322 -42.005 1.781 1.00 46.62 213 GLN A O 1
ATOM 1676 N N . LEU A 1 214 ? 13.784 -43.424 0.819 1.00 43.91 214 LEU A N 1
ATOM 1677 C CA . LEU A 1 214 ? 14.993 -42.698 1.192 1.00 43.91 214 LEU A CA 1
ATOM 1678 C C . LEU A 1 214 ? 14.949 -41.331 0.503 1.00 43.91 214 LEU A C 1
ATOM 1680 O O . LEU A 1 214 ? 14.867 -41.262 -0.725 1.00 43.91 214 LEU A O 1
ATOM 1684 N N . ILE A 1 215 ? 14.986 -40.258 1.293 1.00 50.50 215 ILE A N 1
ATOM 1685 C CA . ILE A 1 215 ? 15.105 -38.891 0.789 1.00 50.50 215 ILE A CA 1
ATOM 1686 C C . ILE A 1 215 ? 16.430 -38.828 0.025 1.00 50.50 215 ILE A C 1
ATOM 1688 O O . ILE A 1 215 ? 17.507 -38.853 0.617 1.00 50.50 215 ILE A O 1
ATOM 1692 N N . GLN A 1 216 ? 16.374 -38.802 -1.308 1.00 56.38 216 GLN A N 1
ATOM 1693 C CA . GLN A 1 216 ? 17.562 -38.529 -2.106 1.00 56.38 216 GLN A CA 1
ATOM 1694 C C . GLN A 1 216 ? 17.897 -37.047 -1.947 1.00 56.38 216 GLN A C 1
ATOM 1696 O O . GLN A 1 216 ? 17.298 -36.187 -2.594 1.00 56.38 216 GLN A O 1
ATOM 1701 N N . ILE A 1 217 ? 18.850 -36.751 -1.063 1.00 60.06 217 ILE A N 1
ATOM 1702 C CA . ILE A 1 217 ? 19.452 -35.422 -0.958 1.00 60.06 217 ILE A CA 1
ATOM 1703 C C . ILE A 1 217 ? 19.990 -35.064 -2.346 1.00 60.06 217 ILE A C 1
ATOM 1705 O O . ILE A 1 217 ? 20.807 -35.786 -2.918 1.00 60.06 217 ILE A O 1
ATOM 1709 N N . SER A 1 218 ? 19.482 -33.972 -2.915 1.00 69.75 218 SER A N 1
ATOM 1710 C CA . SER A 1 218 ? 19.873 -33.546 -4.257 1.00 69.75 218 SER A CA 1
ATOM 1711 C C . SER A 1 218 ? 21.375 -33.217 -4.297 1.00 69.75 218 SER A C 1
ATOM 1713 O O . SER A 1 218 ? 21.861 -32.573 -3.366 1.00 69.75 218 SER A O 1
ATOM 1715 N N . PRO A 1 219 ? 22.113 -33.577 -5.366 1.00 73.50 219 PRO A N 1
ATOM 1716 C CA . PRO A 1 219 ? 23.562 -33.353 -5.454 1.00 73.50 219 PRO A CA 1
ATOM 1717 C C . PRO A 1 219 ? 23.984 -31.899 -5.203 1.00 73.50 219 PRO A C 1
ATOM 1719 O O . PRO A 1 219 ? 24.964 -31.649 -4.515 1.00 73.50 219 PRO A O 1
ATOM 1722 N N . TRP A 1 220 ? 23.177 -30.928 -5.646 1.00 74.88 220 TRP A N 1
ATOM 1723 C CA . TRP A 1 220 ? 23.464 -29.508 -5.428 1.00 74.88 220 TRP A CA 1
ATOM 1724 C C . TRP A 1 220 ? 23.410 -29.093 -3.947 1.00 74.88 220 TRP A C 1
ATOM 1726 O O . TRP A 1 220 ? 24.076 -28.137 -3.561 1.00 74.88 220 TRP A O 1
ATOM 1736 N N . ILE A 1 221 ? 22.632 -29.790 -3.106 1.00 73.44 221 ILE A N 1
ATOM 1737 C CA . ILE A 1 221 ? 22.587 -29.542 -1.656 1.00 73.44 221 ILE A CA 1
ATOM 1738 C C . ILE A 1 221 ? 23.903 -30.004 -1.029 1.00 73.44 221 ILE A C 1
ATOM 1740 O O . ILE A 1 221 ? 24.455 -29.306 -0.182 1.00 73.44 221 ILE A O 1
ATOM 1744 N N . GLN A 1 222 ? 24.443 -31.139 -1.485 1.00 76.19 222 GLN A N 1
ATOM 1745 C CA . GLN A 1 222 ? 25.771 -31.593 -1.071 1.00 76.19 222 GLN A CA 1
ATOM 1746 C C . GLN A 1 222 ? 26.850 -30.607 -1.529 1.00 76.19 222 GLN A C 1
ATOM 1748 O O . GLN A 1 222 ? 27.684 -30.216 -0.715 1.00 76.19 222 GLN A O 1
ATOM 1753 N N . ASP A 1 223 ? 26.777 -30.128 -2.773 1.00 77.31 223 ASP A N 1
ATOM 1754 C CA . ASP A 1 223 ? 27.702 -29.116 -3.297 1.00 77.31 223 ASP A CA 1
ATOM 1755 C C . ASP A 1 223 ? 27.617 -27.797 -2.510 1.00 77.31 223 ASP A C 1
ATOM 1757 O O . ASP A 1 223 ? 28.637 -27.163 -2.237 1.00 77.31 223 ASP A O 1
ATOM 1761 N N . LEU A 1 224 ? 26.411 -27.388 -2.099 1.00 76.19 224 LEU A N 1
ATOM 1762 C CA . LEU A 1 224 ? 26.191 -26.191 -1.290 1.00 76.19 224 LEU A CA 1
ATOM 1763 C C . LEU A 1 224 ? 26.792 -26.344 0.111 1.00 76.19 224 LEU A C 1
ATOM 1765 O O . LEU A 1 224 ? 27.523 -25.453 0.543 1.00 76.19 224 LEU A O 1
ATOM 1769 N N . ILE A 1 225 ? 26.528 -27.459 0.801 1.00 82.38 225 ILE A N 1
ATOM 1770 C CA . ILE A 1 225 ? 27.079 -27.745 2.140 1.00 82.38 225 ILE A CA 1
ATOM 1771 C C . ILE A 1 225 ? 28.611 -27.847 2.090 1.00 82.38 225 ILE A C 1
ATOM 1773 O O . ILE A 1 225 ? 29.296 -27.400 3.008 1.00 82.38 225 ILE A O 1
ATOM 1777 N N . GLN A 1 226 ? 29.164 -28.394 1.007 1.00 81.19 226 GLN A N 1
ATOM 1778 C CA . GLN A 1 226 ? 30.610 -28.490 0.792 1.00 81.19 226 GLN A CA 1
ATOM 1779 C C . GLN A 1 226 ? 31.233 -27.186 0.272 1.00 81.19 226 GLN A C 1
ATOM 1781 O O . GLN A 1 226 ? 32.458 -27.091 0.161 1.00 81.19 226 GLN A O 1
ATOM 1786 N N . SER A 1 227 ? 30.424 -26.170 -0.044 1.00 85.62 227 SER A N 1
ATOM 1787 C CA . SER A 1 227 ? 30.931 -24.921 -0.601 1.00 85.62 227 SER A CA 1
ATOM 1788 C C . SER A 1 227 ? 31.699 -24.091 0.445 1.00 85.62 227 SER A C 1
ATOM 1790 O O . SER A 1 227 ? 31.314 -24.034 1.618 1.00 85.62 227 SER A O 1
ATOM 1792 N N . PRO A 1 228 ? 32.745 -23.349 0.029 1.00 74.50 228 PRO A N 1
ATOM 1793 C CA . PRO A 1 228 ? 33.449 -22.412 0.908 1.00 74.50 228 PRO A CA 1
ATOM 1794 C C . PRO A 1 228 ? 32.523 -21.333 1.490 1.00 74.50 228 PRO A C 1
ATOM 1796 O O . PRO A 1 228 ? 32.700 -20.910 2.628 1.00 74.50 228 PRO A O 1
ATOM 1799 N N . ILE A 1 229 ? 31.499 -20.931 0.725 1.00 77.88 229 ILE A N 1
ATOM 1800 C CA . ILE A 1 229 ? 30.512 -19.916 1.119 1.00 77.88 229 ILE A CA 1
ATOM 1801 C C . ILE A 1 229 ? 29.695 -20.396 2.321 1.00 77.88 229 ILE A C 1
ATOM 1803 O O . ILE A 1 229 ? 29.484 -19.633 3.263 1.00 77.88 229 ILE A O 1
ATOM 1807 N N . TYR A 1 230 ? 29.264 -21.660 2.316 1.00 77.69 230 TYR A N 1
ATOM 1808 C CA . TYR A 1 230 ? 28.549 -22.250 3.446 1.00 77.69 230 TYR A CA 1
ATOM 1809 C C . TYR A 1 230 ? 29.442 -22.335 4.689 1.00 77.69 230 TYR A C 1
ATOM 1811 O O . TYR A 1 230 ? 29.022 -21.949 5.779 1.00 77.69 230 TYR A O 1
ATOM 1819 N N . ALA A 1 231 ? 30.706 -22.739 4.526 1.00 74.00 231 ALA A N 1
ATOM 1820 C CA . ALA A 1 231 ? 31.665 -22.780 5.629 1.00 74.00 231 ALA A CA 1
ATOM 1821 C C . ALA A 1 231 ? 31.907 -21.397 6.262 1.00 74.00 231 ALA A C 1
ATOM 1823 O O . ALA A 1 231 ? 32.074 -21.294 7.479 1.00 74.00 231 ALA A O 1
ATOM 1824 N N . ASP A 1 232 ? 31.911 -20.330 5.464 1.00 77.81 232 ASP A N 1
ATOM 1825 C CA . ASP A 1 232 ? 32.078 -18.965 5.965 1.00 77.81 232 ASP A CA 1
ATOM 1826 C C . ASP A 1 232 ? 30.795 -18.413 6.609 1.00 77.81 232 ASP A C 1
ATOM 1828 O O . ASP A 1 232 ? 30.873 -17.741 7.638 1.00 77.81 232 ASP A O 1
ATOM 1832 N N . GLN A 1 233 ? 29.614 -18.774 6.094 1.00 72.12 233 GLN A N 1
ATOM 1833 C CA . GLN A 1 233 ? 28.315 -18.478 6.719 1.00 72.12 233 GLN A CA 1
ATOM 1834 C C . GLN A 1 233 ? 28.172 -19.137 8.100 1.00 72.12 233 GLN A C 1
ATOM 1836 O O . GLN A 1 233 ? 27.763 -18.484 9.060 1.00 72.12 233 GLN A O 1
ATOM 1841 N N . VAL A 1 234 ? 28.585 -20.401 8.241 1.00 70.31 234 VAL A N 1
ATOM 1842 C CA . VAL A 1 234 ? 28.560 -21.115 9.530 1.00 70.31 234 VAL A CA 1
ATOM 1843 C C . VAL A 1 234 ? 29.475 -20.447 10.564 1.00 70.31 234 VAL A C 1
ATOM 1845 O O . VAL A 1 234 ? 29.117 -20.371 11.736 1.00 70.31 234 VAL A O 1
ATOM 1848 N N . LYS A 1 235 ? 30.625 -19.893 10.156 1.00 72.00 235 LYS A N 1
ATOM 1849 C CA . LYS A 1 235 ? 31.519 -19.151 11.069 1.00 72.00 235 LYS A CA 1
ATOM 1850 C C . LYS A 1 235 ? 30.935 -17.812 11.532 1.00 72.00 235 LYS A C 1
ATOM 1852 O O . LYS A 1 235 ? 31.278 -17.354 12.619 1.00 72.00 235 LYS A O 1
ATOM 1857 N N . LEU A 1 236 ? 30.094 -17.177 10.713 1.00 70.81 236 LEU A N 1
ATOM 1858 C CA . LEU A 1 236 ? 29.413 -15.920 11.050 1.00 70.81 236 LEU A CA 1
ATOM 1859 C C . LEU A 1 236 ? 28.228 -16.147 12.004 1.00 70.81 236 LEU A C 1
ATOM 1861 O O . LEU A 1 236 ? 27.915 -15.276 12.816 1.00 70.81 236 LEU A O 1
ATOM 1865 N N . MET A 1 237 ? 27.609 -17.330 11.951 1.00 56.62 237 MET A N 1
ATOM 1866 C CA . MET A 1 237 ? 26.530 -17.770 12.841 1.00 56.62 237 MET A CA 1
ATOM 1867 C C . MET A 1 237 ? 27.081 -18.255 14.192 1.00 56.62 237 MET A C 1
ATOM 1869 O O . MET A 1 237 ? 27.070 -19.439 14.520 1.00 56.62 237 MET A O 1
ATOM 1873 N N . GLY A 1 238 ? 27.590 -17.326 14.999 1.00 42.97 238 GLY A N 1
ATOM 1874 C CA . GLY A 1 238 ? 28.024 -17.621 16.364 1.00 42.97 238 GLY A CA 1
ATOM 1875 C C . GLY A 1 238 ? 26.928 -18.301 17.207 1.00 42.97 238 GLY A C 1
ATOM 1876 O O . GLY A 1 238 ? 25.823 -17.781 17.341 1.00 42.97 238 GLY A O 1
ATOM 1877 N N . ASN A 1 239 ? 27.285 -19.434 17.825 1.00 53.19 239 ASN A N 1
ATOM 1878 C CA . ASN A 1 239 ? 26.584 -20.162 18.898 1.00 53.19 239 ASN A CA 1
ATOM 1879 C C . ASN A 1 239 ? 25.220 -20.829 18.612 1.00 53.19 239 ASN A C 1
ATOM 1881 O O . ASN A 1 239 ? 24.505 -21.145 19.564 1.00 53.19 239 ASN A O 1
ATOM 1885 N N . VAL A 1 240 ? 24.890 -21.173 17.364 1.00 49.00 240 VAL A N 1
ATOM 1886 C CA . VAL A 1 240 ? 23.877 -22.217 17.096 1.00 49.00 240 VAL A CA 1
ATOM 1887 C C . VAL A 1 240 ? 24.569 -23.404 16.437 1.00 49.00 240 VAL A C 1
ATOM 1889 O O . VAL A 1 240 ? 24.842 -23.413 15.242 1.00 49.00 240 VAL A O 1
ATOM 1892 N N . GLN A 1 241 ? 24.930 -24.388 17.257 1.00 43.22 241 GLN A N 1
ATOM 1893 C CA . GLN A 1 241 ? 25.616 -25.598 16.822 1.00 43.22 241 GLN A CA 1
ATOM 1894 C C . GLN A 1 241 ? 24.568 -26.570 16.255 1.00 43.22 241 GLN A C 1
ATOM 1896 O O . GLN A 1 241 ? 23.949 -27.309 17.013 1.00 43.22 241 GLN A O 1
ATOM 1901 N N . LEU A 1 242 ? 24.328 -26.532 14.940 1.00 46.34 242 LEU A N 1
ATOM 1902 C CA . LEU A 1 242 ? 23.550 -27.577 14.265 1.00 46.34 242 LEU A CA 1
ATOM 1903 C C . LEU A 1 242 ? 24.376 -28.867 14.283 1.00 46.34 242 LEU A C 1
ATOM 1905 O O . LEU A 1 242 ? 25.521 -28.880 13.817 1.00 46.34 242 LEU A O 1
ATOM 1909 N N . GLN A 1 243 ? 23.825 -29.927 14.872 1.00 42.22 243 GLN A N 1
ATOM 1910 C CA . GLN A 1 243 ? 24.480 -31.234 14.891 1.00 42.22 243 GLN A CA 1
ATOM 1911 C C . GLN A 1 243 ? 24.430 -31.829 13.469 1.00 42.22 243 GLN A C 1
ATOM 1913 O O . GLN A 1 243 ? 23.405 -31.697 12.797 1.00 42.22 243 GLN A O 1
ATOM 1918 N N . PRO A 1 244 ? 25.494 -32.500 12.983 1.00 47.19 244 PRO A N 1
ATOM 1919 C CA . PRO A 1 244 ? 25.549 -33.057 11.622 1.00 47.19 244 PRO A CA 1
ATOM 1920 C C . PRO A 1 244 ? 24.400 -34.020 11.279 1.00 47.19 244 PRO A C 1
ATOM 1922 O O . PRO A 1 244 ? 24.079 -34.221 10.113 1.00 47.19 244 PRO A O 1
ATOM 1925 N N . GLU A 1 245 ? 23.768 -34.594 12.298 1.00 44.97 245 GLU A N 1
ATOM 1926 C CA . GLU A 1 245 ? 22.637 -35.516 12.195 1.00 44.97 245 GLU A CA 1
ATOM 1927 C C . GLU A 1 245 ? 21.271 -34.846 11.951 1.00 44.97 245 GLU A C 1
ATOM 1929 O O . GLU A 1 245 ? 20.293 -35.545 11.708 1.00 44.97 245 GLU A O 1
ATOM 1934 N N . GLU A 1 246 ? 21.196 -33.512 11.920 1.00 45.72 246 GLU A N 1
ATOM 1935 C CA . GLU A 1 246 ? 19.971 -32.770 11.563 1.00 45.72 246 GLU A CA 1
ATOM 1936 C C . GLU A 1 246 ? 19.880 -32.417 10.063 1.00 45.72 246 GLU A C 1
ATOM 1938 O O . GLU A 1 246 ? 18.906 -31.803 9.630 1.00 45.72 246 GLU A O 1
ATOM 1943 N N . VAL A 1 247 ? 20.885 -32.792 9.258 1.00 49.38 247 VAL A N 1
ATOM 1944 C CA . VAL A 1 247 ? 20.984 -32.438 7.823 1.00 49.38 247 VAL A CA 1
ATOM 1945 C C . VAL A 1 247 ? 21.125 -33.677 6.917 1.00 49.38 247 VAL A C 1
ATOM 1947 O O . VAL A 1 247 ? 21.504 -33.551 5.754 1.00 49.38 247 VAL A O 1
ATOM 1950 N N . THR A 1 248 ? 20.814 -34.881 7.416 1.00 40.34 248 THR A N 1
ATOM 1951 C CA . THR A 1 248 ? 20.819 -36.114 6.596 1.00 40.34 248 THR A CA 1
ATOM 1952 C C . THR A 1 248 ? 19.424 -36.691 6.420 1.00 40.34 248 THR A C 1
ATOM 1954 O O . THR A 1 248 ? 18.687 -36.751 7.426 1.00 40.34 248 THR A O 1
#

=== Feature glossary ===
Feature key, reading from the visual/contextual features back to the raw sequence:

Rendered structure images. Six rendered views show the 3D structure from the faces of a cube — i.e. along ±x, ±y, ±z. Rendering representation is drawn randomly per protein from cartoon (secondary-structure ribbons), sticks (backbone bonds), or molecular surface; coloring is either N→C rainbow (blue at the N-terminus through red at the C-terminus) or one color per chain.

Contact-map, Ramachandran, and PAE plots. The contact map is a binary N×N matrix image: pixel (i, j) is dark where Cα_i and Cα_j are within 8 Å and |i−j|>4. Because the |i−j|>4 filter removes local helical contacts, off-diagonal stripes parallel to the main diagonal indicate parallel β-sheets; stripes perpendicular to it indicate antiparallel β-sheets. The Ramachandran plot scatters every residue's (φ, ψ) pair against the sterically allowed regions. The PAE heatmap renders the predicted-aligned-error matrix.

InterPro / GO / CATH / organism. Database cross-references. InterPro integrates a dozen domain/family signature databases into unified entries with residue-range hits. GO terms attach function/process/location labels with evidence codes. CATH codes position the fold in a four-level structural taxonomy. Organism is the NCBI-taxonomy species name.

Nearest PDB structures. The Foldseek neighbor list gives the closest experimentally determined structures in the PDB, ranked by structural alignment. TM-score near 1 means near-identical fold; near 0.3 means only rough topology match. This is how one finds what a novel AlphaFold prediction most resembles in the solved-structure universe.

Predicted aligned error. PAE(i, j) answers: if I align the predicted and true structures on residue i, how far off (in Å) do I expect residue j to be? A block-diagonal PAE matrix with low values on the blocks and high values off-diagonal is the signature of a multi-domain protein with confidently predicted domains but uncertain inter-domain orientation.

Solvent-accessible surface area. Accessible surface area quantifies burial. A residue with SASA near zero is packed into the hydrophobic core; one with SASA >100 Å² sits on the surface. Computed here via the Shrake–Rupley numerical algorithm with a 1.4 Å probe.

B-factor. B-factor (Debye–Waller factor) reflects atomic displacement in the crystal lattice. It is an experimental observable (units Å²), not a prediction; low values mean the atom is pinned down, high values mean it moves or is heterogeneous across the crystal.

pLDDT. For AlphaFold models, the B-factor field carries pLDDT — the model's own estimate of local accuracy on a 0–100 scale. Regions with pLDDT<50 should be treated as essentially unmodeled; they often correspond to intrinsically disordered segments.

Backbone torsions (φ/ψ). φ (phi) and ψ (psi) are the two rotatable backbone dihedrals per residue: φ is the C(i-1)–N–Cα–C torsion, ψ is the N–Cα–C–N(i+1) torsion, both in degrees on (−180°, 180°]. α-helical residues cluster near (−60°, −45°); β-strand residues near (−120°, +130°). A Ramachandran plot is simply a scatter of (φ, ψ) for every residue.

Radius of gyration, Cα contacts, bounding box. Radius of gyration (Rg) is the root-mean-square distance of Cα atoms from their centroid — a single number for overall size and compactness. A globular domain of N residues has Rg ≈ 2.2·N^0.38 Å; an extended or disordered chain has a much larger Rg. The Cα contact count is the number of residue pairs whose Cα atoms are within 8 Å and are more than four positions apart in sequence — a standard proxy for tertiary packing density. The bounding box is the smallest axis-aligned box enclosing all Cα atoms.

Secondary structure (3-state, P-SEA). Three-state secondary structure (P-SEA) collapses the eight DSSP classes into helix (a), strand (b), and coil (c). P-SEA assigns these from Cα geometry alone — distances and angles — without requiring backbone oxygens, so it works on any Cα trace.

Secondary structure (8-state, DSSP). DSSP 8-state secondary structure assigns each residue one of H (α-helix), G (3₁₀-helix), I (π-helix), E (extended β-strand), B (isolated β-bridge), T (hydrogen-bonded turn), S (bend), or '-' (coil). The assignment is computed from backbone hydrogen-bond geometry via the Kabsch–Sander algorithm.

Foldseek 3Di. A 3Di character summarizes, for each residue, the relative orientation of the Cα frame of its nearest spatial neighbor. Because it encodes fold topology rather than chemistry, 3Di alignments detect remote structural similarity that sequence alignment misses.

mmCIF coordinates. The mmCIF block holds the 3D Cartesian coordinates of each backbone atom (N, Cα, C, O) in ångströms. mmCIF is the PDB's canonical archive format — a tagged-loop text representation of the atomic model.

Sequence. Sequence gives the chain of amino acids in standard one-letter code (A=alanine, C=cysteine, …, Y=tyrosine), read N→C. It is the only feature that is directly encoded by the gene; all structural features are derived from the folded form of this sequence.